Protein AF-0000000072586381 (afdb_homodimer)

Sequence (330 aa):
MSSISSRPHKRPPASPWLSLVIRLLGVSFVLFFGAAIVTILLGIDHRAAGDPIGLLVLRLVRWGGVHGGGEHYELMISTVYVVWGAFLWKAADAPFEHALFLDFTVVANVAHFGLMFVQGLTMPGEHLHLVGDVALGWLALALFAATWLPARGNTRKRHTAGVDRMSSISSRPHKRPPASPWLSLVIRLLGVSFVLFFGAAIVTILLGIDHRAAGDPIGLLVLRLVRWGGVHGGGEHYELMISTVYVVWGAFLWKAADAPFEHALFLDFTVVANVAHFGLMFVQGLTMPGEHLHLVGDVALGWLALALFAATWLPARGNTRKRHTAGVDR

Radius of gyration: 22.48 Å; Cα contacts (8 Å, |Δi|>4): 357; chains: 2; bounding box: 41×80×52 Å

pLDDT: mean 87.94, std 14.85, range [34.69, 98.94]

Organism: Burkholderia pseudomallei (strain K96243) (NCBI:txid272560)

Secondary structure (DSSP, 8-state):
----------PPPPPHHHHHHHHHHHHHHHHHHHHHHHHHHTTHHHHHTTSHHHHHHHHHH--S-TTSSTHHHHHHHHHHHHHHHHHHHHHTTSGGGGHHHHHHHHHHHHHHHHHHHHHHHHSTT-THHHHTHHHHHHHHHHHHHHHHHHHHHHHHHHHHHHHH-/----------PPPPPHHHHHHHHHHHHHHHHHHHHHHHHHHTTHHHHHTTSHHHHHHHHHH--S-TTSSTHHHHHHHHHHHHHHHHHHHHHTTSGGGGHHHHHHHHHHHHHHHHHHHHHHHHSTT-THHHHTHHHHHHHHHHHHHHHHHHHHHHHHHHHHHHHH-

InterPro domains:
  IPR046572 Protein of unknown function DUF6632 [PF20337] (71-156)

Solvent-accessible surface area (backbone atoms only — not comparable to full-atom values): 17297 Å² total; per-residue (Å²): 136,81,75,78,74,78,67,76,81,67,74,74,78,73,54,70,66,54,29,48,43,37,32,48,46,10,49,51,30,31,52,56,25,43,49,50,46,50,33,62,76,68,46,43,58,69,58,26,58,76,35,73,65,38,32,51,55,43,49,22,64,49,70,61,55,99,80,18,38,23,61,65,38,48,45,39,47,22,48,31,36,31,47,48,11,54,49,31,45,57,37,30,78,45,45,80,66,35,40,69,45,52,51,46,52,50,55,28,45,50,50,31,47,49,49,45,48,52,43,22,74,70,41,87,93,32,52,54,26,48,78,27,47,41,42,53,50,51,51,52,47,48,58,39,49,68,49,47,52,59,52,53,51,52,54,53,49,50,55,55,54,57,69,77,103,135,83,76,76,75,78,68,75,81,68,72,75,79,75,54,70,64,54,29,49,44,37,32,49,47,11,48,51,31,31,54,56,26,43,50,51,46,52,31,62,77,68,46,43,58,69,60,26,59,75,35,75,64,39,32,51,56,43,48,22,64,49,72,62,55,100,81,19,37,22,63,66,38,48,44,38,49,24,47,31,35,31,46,48,11,57,49,32,45,58,37,31,78,45,45,80,67,34,41,69,45,51,51,45,53,49,54,28,45,50,51,31,45,50,48,46,49,52,44,21,73,70,41,89,93,33,52,55,26,49,78,28,45,39,41,54,49,50,52,52,47,49,59,38,49,68,48,46,54,59,53,54,52,52,54,53,50,51,55,55,54,57,68,76,102

Structure (mmCIF, N/CA/C/O backbone):
data_AF-0000000072586381-model_v1
#
loop_
_entity.id
_entity.type
_entity.pdbx_description
1 polymer 'Membrane protein'
#
loop_
_atom_site.group_PDB
_atom_site.id
_atom_site.type_symbol
_atom_site.label_atom_id
_atom_site.label_alt_id
_atom_site.label_comp_id
_atom_site.label_asym_id
_atom_site.label_entity_id
_atom_site.label_seq_id
_atom_site.pdbx_PDB_ins_code
_atom_site.Cartn_x
_atom_site.Cartn_y
_atom_site.Cartn_z
_atom_site.occupancy
_atom_site.B_iso_or_equiv
_atom_site.auth_seq_id
_atom_site.auth_comp_id
_atom_site.auth_asym_id
_atom_site.auth_atom_id
_atom_site.pdbx_PDB_model_num
ATOM 1 N N . MET A 1 1 ? -5.125 51.375 19.656 1 35.31 1 MET A N 1
ATOM 2 C CA . MET A 1 1 ? -4.219 50.375 19.094 1 35.31 1 MET A CA 1
ATOM 3 C C . MET A 1 1 ? -4.7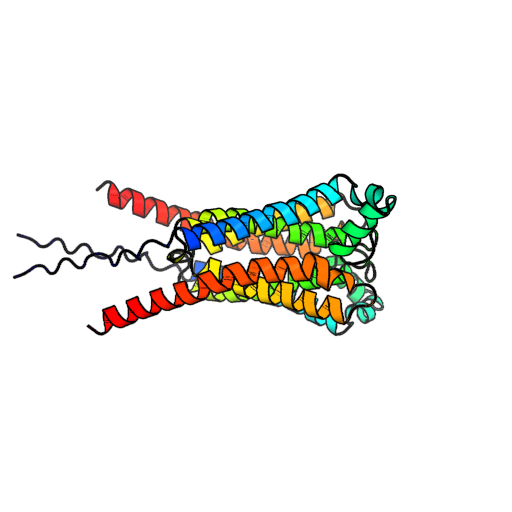42 48.969 19.328 1 35.31 1 MET A C 1
ATOM 5 O O . MET A 1 1 ? -4.582 48.406 20.422 1 35.31 1 MET A O 1
ATOM 9 N N . SER A 1 2 ? -5.879 48.562 18.812 1 41.19 2 SER A N 1
ATOM 10 C CA . SER A 1 2 ? -6.609 47.281 18.875 1 41.19 2 SER A CA 1
ATOM 11 C C . SER A 1 2 ? -5.75 46.125 18.375 1 41.19 2 SER A C 1
ATOM 13 O O . SER A 1 2 ? -5.242 46.156 17.25 1 41.19 2 SER A O 1
ATOM 15 N N . SER A 1 3 ? -5.047 45.469 19.25 1 43.94 3 SER A N 1
ATOM 16 C CA . SER A 1 3 ? -4.34 44.219 18.969 1 43.94 3 SER A CA 1
ATOM 17 C C . SER A 1 3 ? -5.254 43.219 18.297 1 43.94 3 SER A C 1
ATOM 19 O O . SER A 1 3 ? -6.246 42.75 18.875 1 43.94 3 SER A O 1
ATOM 21 N N . ILE A 1 4 ? -5.414 43.219 17.016 1 46.56 4 ILE A N 1
ATOM 22 C CA . ILE A 1 4 ? -6.051 42.156 16.266 1 46.56 4 ILE A CA 1
ATOM 23 C C . ILE A 1 4 ? -5.379 40.812 16.609 1 46.56 4 ILE A C 1
ATOM 25 O O . ILE A 1 4 ? -4.199 40.625 16.312 1 46.56 4 ILE A O 1
ATOM 29 N N . SER A 1 5 ? -5.738 40.094 17.688 1 44.5 5 SER A N 1
ATOM 30 C CA . SER A 1 5 ? -5.352 38.719 18 1 44.5 5 SER A CA 1
ATOM 31 C C . SER A 1 5 ? -5.586 37.812 16.797 1 44.5 5 SER A C 1
ATOM 33 O O . SER A 1 5 ? -6.707 37.719 16.297 1 44.5 5 SER A O 1
ATOM 35 N N . SER A 1 6 ? -4.688 37.688 15.875 1 43.84 6 SER A N 1
ATOM 36 C CA . SER A 1 6 ? -4.777 36.625 14.859 1 43.84 6 SER A CA 1
ATOM 37 C C . SER A 1 6 ? -5.07 35.281 15.484 1 43.84 6 SER A C 1
ATOM 39 O O . SER A 1 6 ? -4.262 34.75 16.25 1 43.84 6 SER A O 1
ATOM 41 N N . ARG A 1 7 ? -6.305 34.906 15.797 1 43.69 7 ARG A N 1
ATOM 42 C CA . ARG A 1 7 ? -6.699 33.562 16.219 1 43.69 7 ARG A CA 1
ATOM 43 C C . ARG A 1 7 ? -6.082 32.5 15.305 1 43.69 7 ARG A C 1
ATOM 45 O O . ARG A 1 7 ? -6.105 32.625 14.078 1 43.69 7 ARG A O 1
ATOM 52 N N . PRO A 1 8 ? -5.145 31.719 15.758 1 49.28 8 PRO A N 1
ATOM 53 C CA . PRO A 1 8 ? -4.68 30.609 14.914 1 49.28 8 PRO A CA 1
ATOM 54 C C . PRO A 1 8 ? -5.824 29.875 14.219 1 49.28 8 PRO A C 1
ATOM 56 O O . PRO A 1 8 ? -6.883 29.672 14.812 1 49.28 8 PRO A O 1
ATOM 59 N N . HIS A 1 9 ? -6.027 30.031 12.984 1 47.47 9 HIS A N 1
ATOM 60 C CA . HIS A 1 9 ? -7.059 29.375 12.18 1 47.47 9 HIS A CA 1
ATOM 61 C C . HIS A 1 9 ? -7.168 27.891 12.516 1 47.47 9 HIS A C 1
ATOM 63 O O . HIS A 1 9 ? -6.359 27.094 12.047 1 47.47 9 HIS A O 1
ATOM 69 N N . LYS A 1 10 ? -7.566 27.641 13.758 1 58 10 LYS A N 1
ATOM 70 C CA . LYS A 1 10 ? -7.922 26.281 14.125 1 58 10 LYS A CA 1
ATOM 71 C C . LYS A 1 10 ? -8.82 25.641 13.07 1 58 10 LYS A C 1
ATOM 73 O O . LYS A 1 10 ? -9.852 26.203 12.695 1 58 10 LYS A O 1
ATOM 78 N N . ARG A 1 11 ? -8.195 24.703 12.258 1 63.03 11 ARG A N 1
ATOM 79 C CA . ARG A 1 11 ? -9.039 23.969 11.312 1 63.03 11 ARG A CA 1
ATOM 80 C C . ARG A 1 11 ? -10.297 23.453 12 1 63.03 11 ARG A C 1
ATOM 82 O O . ARG A 1 11 ? -10.258 23.078 13.172 1 63.03 11 ARG A O 1
ATOM 89 N N . PRO A 1 12 ? -11.414 23.812 11.367 1 63.81 12 PRO A N 1
ATOM 90 C CA . PRO A 1 12 ? -12.648 23.297 11.969 1 63.81 12 PRO A CA 1
ATOM 91 C C . PRO A 1 12 ? -12.609 21.797 12.219 1 63.81 12 PRO A C 1
ATOM 93 O O . PRO A 1 12 ? -11.977 21.062 11.453 1 63.81 12 PRO A O 1
ATOM 96 N N . PRO A 1 13 ? -13.078 21.438 13.359 1 76.5 13 PRO A N 1
ATOM 97 C CA . PRO A 1 13 ? -13.156 20 13.68 1 76.5 13 PRO A CA 1
ATOM 98 C C . PRO A 1 13 ? -13.93 19.219 12.633 1 76.5 13 PRO A C 1
ATOM 100 O O . PRO A 1 13 ? -14.867 19.734 12.016 1 76.5 13 PRO A O 1
ATOM 103 N N . ALA A 1 14 ? -13.375 18.062 12.25 1 80.69 14 ALA A N 1
ATOM 104 C CA . ALA A 1 14 ? -14.055 17.172 11.32 1 80.69 14 ALA A CA 1
ATOM 105 C C . ALA A 1 14 ? -15.398 16.703 11.883 1 80.69 14 ALA A C 1
ATOM 107 O O . ALA A 1 14 ? -15.555 16.578 13.102 1 80.69 14 ALA A O 1
ATOM 108 N N . SER A 1 15 ? -16.391 16.547 10.992 1 89.62 15 SER A N 1
ATOM 109 C CA . SER A 1 15 ? -17.672 15.984 11.414 1 89.62 15 SER A CA 1
ATOM 110 C C . SER A 1 15 ? -17.5 14.562 11.938 1 89.62 15 SER A C 1
ATOM 112 O O . SER A 1 15 ? -16.625 13.82 11.469 1 89.62 15 SER A O 1
ATOM 114 N N . PRO A 1 16 ? -18.297 14.172 12.953 1 93.69 16 PRO A N 1
ATOM 115 C CA . PRO A 1 16 ? -18.25 12.797 13.453 1 93.69 16 PRO A CA 1
ATOM 116 C C . PRO A 1 16 ? -18.516 11.766 12.359 1 93.69 16 PRO A C 1
ATOM 118 O O . PRO A 1 16 ? -17.969 10.656 12.406 1 93.69 16 PRO A O 1
ATOM 121 N N . TRP A 1 17 ? -19.312 12.117 11.43 1 95.94 17 TRP A N 1
ATOM 122 C CA . TRP A 1 17 ? -19.609 11.227 10.312 1 95.94 17 TRP A CA 1
ATOM 123 C C . TRP A 1 17 ? -18.359 10.953 9.484 1 95.94 17 TRP A C 1
ATOM 125 O O . TRP A 1 17 ? -18.094 9.805 9.117 1 95.94 17 TRP A O 1
ATOM 135 N N . LEU A 1 18 ? -17.641 11.945 9.172 1 97.12 18 LEU A N 1
ATOM 136 C CA . LEU A 1 18 ? -16.422 11.789 8.406 1 97.12 18 LEU A CA 1
ATOM 137 C C . LEU A 1 18 ? -15.43 10.898 9.148 1 97.12 18 LEU A C 1
ATOM 139 O O . LEU A 1 18 ? -14.859 9.969 8.562 1 97.12 18 LEU A O 1
ATOM 143 N N . SER A 1 19 ? -15.242 11.148 10.406 1 97.94 19 SER A N 1
ATOM 144 C CA . SER A 1 19 ? -14.336 10.344 11.211 1 97.94 19 SER A CA 1
ATOM 145 C C . SER A 1 19 ? -14.789 8.883 11.266 1 97.94 19 SER A C 1
ATOM 147 O O . SER A 1 19 ? -13.969 7.973 11.188 1 97.94 19 SER A O 1
ATOM 149 N N . LEU A 1 20 ? -16.062 8.68 11.375 1 98.25 20 LEU A N 1
ATOM 150 C CA . LEU A 1 20 ? -16.609 7.328 11.422 1 98.25 20 LEU A CA 1
ATOM 151 C C . LEU A 1 20 ? -16.328 6.59 10.109 1 98.25 20 LEU A C 1
ATOM 153 O O . LEU A 1 20 ? -15.922 5.426 10.125 1 98.25 20 LEU A O 1
ATOM 157 N N . VAL A 1 21 ? -16.547 7.234 8.992 1 98.69 21 VAL A N 1
ATOM 158 C CA . VAL A 1 21 ? -16.359 6.609 7.688 1 98.69 21 VAL A CA 1
ATOM 159 C C . VAL A 1 21 ? -14.898 6.254 7.488 1 98.69 21 VAL A C 1
ATOM 161 O O . VAL A 1 21 ? -14.578 5.188 6.957 1 98.69 21 VAL A O 1
ATOM 164 N N . ILE A 1 22 ? -13.992 7.113 7.918 1 98.81 22 ILE A N 1
ATOM 165 C CA . ILE A 1 22 ? -12.562 6.848 7.816 1 98.81 22 ILE A CA 1
ATOM 166 C C . ILE A 1 22 ? -12.203 5.637 8.672 1 98.81 22 ILE A C 1
ATOM 168 O O . ILE A 1 22 ? -11.469 4.754 8.227 1 98.81 22 ILE A O 1
ATOM 172 N N . ARG A 1 23 ? -12.781 5.574 9.867 1 98.75 23 ARG A N 1
ATOM 173 C CA . ARG A 1 23 ? -12.5 4.445 10.742 1 98.75 23 ARG A CA 1
ATOM 174 C C . ARG A 1 23 ? -13.102 3.156 10.188 1 98.75 23 ARG A C 1
ATOM 176 O O . ARG A 1 23 ? -12.5 2.086 10.305 1 98.75 23 ARG A O 1
ATOM 183 N N . LEU A 1 24 ? -14.242 3.266 9.586 1 98.69 24 LEU A N 1
ATOM 184 C CA . LEU A 1 24 ? -14.859 2.096 8.969 1 98.69 24 LEU A CA 1
ATOM 185 C C . LEU A 1 24 ? -14.016 1.578 7.809 1 98.69 24 LEU A C 1
ATOM 187 O O . LEU A 1 24 ? -13.883 0.366 7.625 1 98.69 24 LEU A O 1
ATOM 191 N N . LEU A 1 25 ? -13.469 2.488 7.043 1 98.81 25 LEU A N 1
ATOM 192 C CA . LEU A 1 25 ? -12.57 2.062 5.977 1 98.81 25 LEU A CA 1
ATOM 193 C C . LEU A 1 25 ? -11.352 1.349 6.547 1 98.81 25 LEU A C 1
ATOM 195 O O . LEU A 1 25 ? -10.953 0.293 6.051 1 98.81 25 LEU A O 1
ATOM 199 N N . GLY A 1 26 ? -10.789 1.935 7.602 1 98.88 26 GLY A N 1
ATOM 200 C CA . GLY A 1 26 ? -9.656 1.298 8.258 1 98.88 26 GLY A CA 1
ATOM 201 C C . GLY A 1 26 ? -9.977 -0.092 8.773 1 98.88 26 GLY A C 1
ATOM 202 O O . GLY A 1 26 ? -9.195 -1.028 8.578 1 98.88 26 GLY A O 1
ATOM 203 N N . VAL A 1 27 ? -11.086 -0.254 9.422 1 98.62 27 VAL A N 1
ATOM 204 C CA . VAL A 1 27 ? -11.516 -1.539 9.961 1 98.62 27 VAL A CA 1
ATOM 205 C C . VAL A 1 27 ? -11.711 -2.539 8.828 1 98.62 27 VAL A C 1
ATOM 207 O O . VAL A 1 27 ? -11.336 -3.707 8.945 1 98.62 27 VAL A O 1
ATOM 210 N N . SER A 1 28 ? -12.32 -2.049 7.762 1 98.62 28 SER A N 1
ATOM 211 C CA . SER A 1 28 ? -12.516 -2.936 6.617 1 98.62 28 SER A CA 1
ATOM 212 C C . SER A 1 28 ? -11.188 -3.436 6.066 1 98.62 28 SER A C 1
ATOM 214 O O . SER A 1 28 ? -11.07 -4.598 5.672 1 98.62 28 SER A O 1
ATOM 216 N N . PHE A 1 29 ? -10.141 -2.562 6.008 1 98.81 29 PHE A N 1
ATOM 217 C CA . PHE A 1 29 ? -8.812 -2.986 5.578 1 98.81 29 PHE A CA 1
ATOM 218 C C . PHE A 1 29 ? -8.266 -4.066 6.504 1 98.81 29 PHE A C 1
ATOM 220 O O . PHE A 1 29 ? -7.848 -5.133 6.043 1 98.81 29 PHE A O 1
ATOM 227 N N . VAL A 1 30 ? -8.367 -3.871 7.777 1 98.81 30 VAL A N 1
ATOM 228 C CA . VAL A 1 30 ? -7.781 -4.785 8.75 1 98.81 30 VAL A CA 1
ATOM 229 C C . VAL A 1 30 ? -8.516 -6.121 8.719 1 98.81 30 VAL A C 1
ATOM 231 O O . VAL A 1 30 ? -7.895 -7.184 8.758 1 98.81 30 VAL A O 1
ATOM 234 N N . LEU A 1 31 ? -9.82 -6.07 8.602 1 98.38 31 LEU A N 1
ATOM 235 C CA . LEU A 1 31 ? -10.609 -7.301 8.625 1 98.38 31 LEU A CA 1
ATOM 236 C C . LEU A 1 31 ? -10.398 -8.102 7.348 1 98.38 31 LEU A C 1
ATOM 238 O O . LEU A 1 31 ? -10.148 -9.312 7.402 1 98.38 31 LEU A O 1
ATOM 242 N N . PHE A 1 32 ? -10.461 -7.504 6.215 1 98.06 32 PHE A N 1
ATOM 243 C CA . PHE A 1 32 ? -10.344 -8.211 4.941 1 98.06 32 PHE A CA 1
ATOM 244 C C . PHE A 1 32 ? -8.938 -8.766 4.762 1 98.06 32 PHE A C 1
ATOM 246 O O . PHE A 1 32 ? -8.766 -9.961 4.512 1 98.06 32 PHE A O 1
ATOM 253 N N . PHE A 1 33 ? -7.996 -7.938 4.992 1 98.25 33 PHE A N 1
ATOM 254 C CA . PHE A 1 33 ? -6.625 -8.344 4.707 1 98.25 33 PHE A CA 1
ATOM 255 C C . PHE A 1 33 ? -6.043 -9.141 5.867 1 98.25 33 PHE A C 1
ATOM 257 O O . PHE A 1 33 ? -5.172 -9.992 5.668 1 98.25 33 PHE A O 1
ATOM 264 N N . GLY A 1 34 ? -6.477 -8.844 7.07 1 98 34 GLY A N 1
ATOM 265 C CA . GLY A 1 34 ? -6.117 -9.711 8.18 1 98 34 GLY A CA 1
ATOM 266 C C . GLY A 1 34 ? -6.629 -11.133 8.008 1 98 34 GLY A C 1
ATOM 267 O O . GLY A 1 34 ? -5.922 -12.094 8.32 1 98 34 GLY A O 1
ATOM 268 N N . ALA A 1 35 ? -7.895 -11.25 7.562 1 96.31 35 ALA A N 1
ATOM 269 C CA . ALA A 1 35 ? -8.453 -12.57 7.289 1 96.31 35 ALA A CA 1
ATOM 270 C C . ALA A 1 35 ? -7.641 -13.297 6.227 1 96.31 35 ALA A C 1
ATOM 272 O O . ALA A 1 35 ? -7.418 -14.508 6.328 1 96.31 35 ALA A O 1
ATOM 273 N N . ALA A 1 36 ? -7.203 -12.539 5.195 1 94.56 36 ALA A N 1
ATOM 274 C CA . ALA A 1 36 ? -6.371 -13.148 4.164 1 94.56 36 ALA A CA 1
ATOM 275 C C . ALA A 1 36 ? -5.074 -13.695 4.758 1 94.56 36 ALA A C 1
ATOM 277 O O . ALA A 1 36 ? -4.664 -14.812 4.438 1 94.56 36 ALA A O 1
ATOM 278 N N . ILE A 1 37 ? -4.402 -12.961 5.613 1 96.19 37 ILE A N 1
ATOM 279 C CA . ILE A 1 37 ? -3.16 -13.375 6.25 1 96.19 37 ILE A CA 1
ATOM 280 C C . ILE A 1 37 ? -3.398 -14.641 7.07 1 96.19 37 ILE A C 1
ATOM 282 O O . ILE A 1 37 ? -2.662 -15.625 6.938 1 96.19 37 ILE A O 1
ATOM 286 N N . VAL A 1 38 ? -4.418 -14.695 7.883 1 95 38 VAL A N 1
ATOM 287 C CA . VAL A 1 38 ? -4.73 -15.82 8.758 1 95 38 VAL A CA 1
ATOM 288 C C . VAL A 1 38 ? -5.051 -17.062 7.918 1 95 38 VAL A C 1
ATOM 290 O O . VAL A 1 38 ? -4.578 -18.156 8.219 1 95 38 VAL A O 1
ATOM 293 N N . THR A 1 39 ? -5.836 -16.828 6.848 1 91.31 39 THR A N 1
ATOM 294 C CA . THR A 1 39 ? -6.219 -17.922 5.965 1 91.31 39 THR A CA 1
ATOM 295 C C . THR A 1 39 ? -4.988 -18.578 5.34 1 91.31 39 THR A C 1
ATOM 297 O O . THR A 1 39 ? -4.879 -19.797 5.281 1 91.31 39 THR A O 1
ATOM 300 N N . ILE A 1 40 ? -4.031 -17.812 4.906 1 89.31 40 ILE A N 1
ATOM 301 C CA . ILE A 1 40 ? -2.83 -18.312 4.254 1 89.31 40 ILE A CA 1
ATOM 302 C C . ILE A 1 40 ? -1.926 -18.984 5.281 1 89.31 40 ILE A C 1
ATOM 304 O O . ILE A 1 40 ? -1.471 -20.125 5.074 1 89.31 40 ILE A O 1
ATOM 308 N N . LEU A 1 41 ? -1.691 -18.438 6.406 1 89.81 41 LEU A N 1
ATOM 309 C CA . LEU A 1 41 ? -0.746 -18.938 7.402 1 89.81 41 LEU A CA 1
ATOM 310 C C . LEU A 1 41 ? -1.256 -20.219 8.047 1 89.81 41 LEU A C 1
ATOM 312 O O . LEU A 1 41 ? -0.468 -21.109 8.375 1 89.81 41 LEU A O 1
ATOM 316 N N . LEU A 1 42 ? -2.566 -20.375 8.141 1 90.81 42 LEU A N 1
ATOM 317 C CA . LEU A 1 42 ? -3.125 -21.547 8.789 1 90.81 42 LEU A CA 1
ATOM 318 C C . LEU A 1 42 ? -3.51 -22.609 7.762 1 90.81 42 LEU A C 1
ATOM 320 O O . LEU A 1 42 ? -4.004 -23.688 8.117 1 90.81 42 LEU A O 1
ATOM 324 N N . GLY A 1 43 ? -3.34 -22.328 6.547 1 85.81 43 GLY A N 1
ATOM 325 C CA . GLY A 1 43 ? -3.65 -23.281 5.496 1 85.81 43 GLY A CA 1
ATOM 326 C C . GLY A 1 43 ? -5.137 -23.562 5.359 1 85.81 43 GLY A C 1
ATOM 327 O O . GLY A 1 43 ? -5.535 -24.656 4.996 1 85.81 43 GLY A O 1
ATOM 328 N N . ILE A 1 44 ? -5.938 -22.578 5.754 1 81.94 44 ILE A N 1
ATOM 329 C CA . ILE A 1 44 ? -7.387 -22.703 5.688 1 81.94 44 ILE A CA 1
ATOM 330 C C . ILE A 1 44 ? -7.832 -22.781 4.227 1 81.94 44 ILE A C 1
ATOM 332 O O . ILE A 1 44 ? -8.805 -23.469 3.898 1 81.94 44 ILE A O 1
ATOM 336 N N . ASP A 1 45 ? -7.113 -22.141 3.4 1 77.19 45 ASP A N 1
ATOM 337 C CA . ASP A 1 45 ? -7.461 -22.156 1.981 1 77.19 45 ASP A CA 1
ATOM 338 C C . ASP A 1 45 ? -7.402 -23.562 1.411 1 77.19 45 ASP A C 1
ATOM 340 O O . ASP A 1 45 ? -8.266 -23.969 0.622 1 77.19 45 ASP A O 1
ATOM 344 N N . HIS A 1 46 ? -6.5 -24.375 1.829 1 75.31 46 HIS A N 1
ATOM 345 C CA . HIS A 1 46 ? -6.398 -25.75 1.362 1 75.31 46 HIS A CA 1
ATOM 346 C C . HIS A 1 46 ? -7.57 -26.594 1.856 1 75.31 46 HIS A C 1
ATOM 348 O O . HIS A 1 46 ? -8.117 -27.406 1.109 1 75.31 46 HIS A O 1
ATOM 354 N N . ARG A 1 47 ? -8.023 -26.266 3.053 1 76.75 47 ARG A N 1
ATOM 355 C CA . ARG A 1 47 ? -9.141 -27.016 3.648 1 76.75 47 ARG A CA 1
ATOM 356 C C . ARG A 1 47 ? -10.469 -26.562 3.051 1 76.75 47 ARG A C 1
ATOM 358 O O . ARG A 1 47 ? -11.336 -27.406 2.773 1 76.75 47 ARG A O 1
ATOM 365 N N . ALA A 1 48 ? -10.531 -25.375 2.783 1 76 48 ALA A N 1
ATOM 366 C CA . ALA A 1 48 ? -11.781 -24.797 2.289 1 76 48 ALA A CA 1
ATOM 367 C C . ALA A 1 48 ? -12.039 -25.203 0.843 1 76 48 ALA A C 1
ATOM 369 O O . ALA A 1 48 ? -13.195 -25.312 0.423 1 76 48 ALA A O 1
ATOM 370 N N . ALA A 1 49 ? -10.984 -25.438 0.152 1 74.38 49 ALA A N 1
ATOM 371 C CA . ALA A 1 49 ? -11.125 -25.812 -1.253 1 74.38 49 ALA A CA 1
ATOM 372 C C . ALA A 1 49 ? -11.836 -27.156 -1.396 1 74.38 49 ALA A C 1
ATOM 374 O O . ALA A 1 49 ? -12.367 -27.469 -2.465 1 74.38 49 ALA A O 1
ATOM 375 N N . GLY A 1 50 ? -11.953 -27.891 -0.278 1 78.62 50 GLY A N 1
ATOM 376 C CA . GLY A 1 50 ? -12.609 -29.188 -0.299 1 78.62 50 GLY A CA 1
ATOM 377 C C . GLY A 1 50 ? -14.109 -29.109 -0.101 1 78.62 50 GLY A C 1
ATOM 378 O O . GLY A 1 50 ? -14.828 -30.078 -0.31 1 78.62 50 GLY A O 1
ATOM 379 N N . ASP A 1 51 ? -14.555 -27.984 0.375 1 85.69 51 ASP A N 1
ATOM 380 C CA . ASP A 1 51 ? -15.961 -27.703 0.627 1 85.69 51 ASP A CA 1
ATOM 381 C C . ASP A 1 51 ? -16.516 -26.703 -0.391 1 85.69 51 ASP A C 1
ATOM 383 O O . ASP A 1 51 ? -15.875 -25.703 -0.7 1 85.69 51 ASP A O 1
ATOM 387 N N . PRO A 1 52 ? -17.703 -27.047 -1.039 1 87 52 PRO A N 1
ATOM 388 C CA . PRO A 1 52 ? -18.25 -26.188 -2.09 1 87 52 PRO A CA 1
ATOM 389 C C . PRO A 1 52 ? -18.422 -24.734 -1.634 1 87 52 PRO A C 1
ATOM 391 O O . PRO A 1 52 ? -18.172 -23.812 -2.412 1 87 52 PRO A O 1
ATOM 394 N N . ILE A 1 53 ? -18.844 -24.594 -0.53 1 85.06 53 ILE A N 1
ATOM 395 C CA . ILE A 1 53 ? -19.031 -23.234 -0.025 1 85.06 53 ILE A CA 1
ATOM 396 C C . ILE A 1 53 ? -17.672 -22.578 0.184 1 85.06 53 ILE A C 1
ATOM 398 O O . ILE A 1 53 ? -17.484 -21.406 -0.18 1 85.06 53 ILE A O 1
ATOM 402 N N . GLY A 1 54 ? -16.781 -23.281 0.785 1 85.94 54 GLY A N 1
ATOM 403 C CA . GLY A 1 54 ? -15.445 -22.766 0.99 1 85.94 54 GLY A CA 1
ATOM 404 C C . GLY A 1 54 ? -14.742 -22.391 -0.303 1 85.94 54 GLY A C 1
ATOM 405 O O . GLY A 1 54 ? -14.102 -21.344 -0.388 1 85.94 54 GLY A O 1
ATOM 406 N N . LEU A 1 55 ? -14.953 -23.219 -1.176 1 83.56 55 LEU A N 1
ATOM 407 C CA . LEU A 1 55 ? -14.359 -22.984 -2.484 1 83.56 55 LEU A CA 1
ATOM 408 C C . LEU A 1 55 ? -14.961 -21.734 -3.133 1 83.56 55 LEU A C 1
ATOM 410 O O . LEU A 1 55 ? -14.242 -20.938 -3.742 1 83.56 55 LEU A O 1
ATOM 414 N N . LEU A 1 56 ? -16.219 -21.625 -2.98 1 84.56 56 LEU A N 1
ATOM 415 C CA . LEU A 1 56 ? -16.875 -20.453 -3.553 1 84.56 56 LEU A CA 1
ATOM 416 C C . LEU A 1 56 ? -16.359 -19.172 -2.91 1 84.56 56 LEU A C 1
ATOM 418 O O . LEU A 1 56 ? -16.062 -18.203 -3.609 1 84.56 56 LEU A O 1
ATOM 422 N N . VAL A 1 57 ? -16.188 -19.172 -1.612 1 86.38 57 VAL A N 1
ATOM 423 C CA . VAL A 1 57 ? -15.727 -18 -0.879 1 86.38 57 VAL A CA 1
ATOM 424 C C . VAL A 1 57 ? -14.297 -17.656 -1.314 1 86.38 57 VAL A C 1
ATOM 426 O O . VAL A 1 57 ? -13.984 -16.484 -1.555 1 86.38 57 VAL A O 1
ATOM 429 N N . LEU A 1 58 ? -13.547 -18.641 -1.465 1 86.31 58 LEU A N 1
ATOM 430 C CA . LEU A 1 58 ? -12.164 -18.422 -1.888 1 86.31 58 LEU A CA 1
ATOM 431 C C . LEU A 1 58 ? -12.109 -17.844 -3.295 1 86.31 58 LEU A C 1
ATOM 433 O O . LEU A 1 58 ? -11.32 -16.938 -3.568 1 86.31 58 LEU A O 1
ATOM 437 N N . ARG A 1 59 ? -13.047 -18.266 -4.07 1 85.56 59 ARG A N 1
ATOM 438 C CA . ARG A 1 59 ? -13.047 -17.828 -5.461 1 85.56 59 ARG A CA 1
ATOM 439 C C . ARG A 1 59 ? -13.523 -16.375 -5.574 1 85.56 59 ARG A C 1
ATOM 441 O O . ARG A 1 59 ? -13.195 -15.688 -6.539 1 85.56 59 ARG A O 1
ATOM 448 N N . LEU A 1 60 ? -14.148 -15.914 -4.586 1 90.19 60 LEU A N 1
ATOM 449 C CA . LEU A 1 60 ? -14.664 -14.547 -4.609 1 90.19 60 LEU A CA 1
ATOM 450 C C . LEU A 1 60 ? -13.57 -13.547 -4.227 1 90.19 60 LEU A C 1
ATOM 452 O O . LEU A 1 60 ? -13.672 -12.359 -4.551 1 90.19 60 LEU A O 1
ATOM 456 N N . VAL A 1 61 ? -12.5 -14.109 -3.592 1 90.5 61 VAL A N 1
ATOM 457 C CA . VAL A 1 61 ? -11.609 -13.102 -3.014 1 90.5 61 VAL A CA 1
ATOM 458 C C . VAL A 1 61 ? -10.164 -13.422 -3.379 1 90.5 61 VAL A C 1
ATOM 460 O O . VAL A 1 61 ? -9.305 -12.539 -3.385 1 90.5 61 VAL A O 1
ATOM 463 N N . ARG A 1 62 ? -9.906 -14.625 -3.668 1 89.19 62 ARG A N 1
ATOM 464 C CA . ARG A 1 62 ? -8.531 -15 -3.99 1 89.19 62 ARG A CA 1
ATOM 465 C C . ARG A 1 62 ? -8.32 -15.047 -5.5 1 89.19 62 ARG A C 1
ATOM 467 O O . ARG A 1 62 ? -9.031 -15.758 -6.211 1 89.19 62 ARG A O 1
ATOM 474 N N . TRP A 1 63 ? -7.348 -14.273 -5.883 1 88.56 63 TRP A N 1
ATOM 475 C CA . TRP A 1 63 ? -7.023 -14.211 -7.305 1 88.56 63 TRP A CA 1
ATOM 476 C C . TRP A 1 63 ? -6.066 -15.336 -7.688 1 88.56 63 TRP A C 1
ATOM 478 O O . TRP A 1 63 ? -5.141 -15.656 -6.938 1 88.56 63 TRP A O 1
ATOM 488 N N . GLY A 1 64 ? -6.289 -15.875 -8.883 1 80.69 64 GLY A N 1
ATOM 489 C CA . GLY A 1 64 ? -5.434 -16.953 -9.367 1 80.69 64 GLY A CA 1
ATOM 490 C C . GLY A 1 64 ? -5.773 -18.297 -8.766 1 80.69 64 GLY A C 1
ATOM 491 O O . GLY A 1 64 ? -6.762 -18.422 -8.039 1 80.69 64 GLY A O 1
ATOM 492 N N . GLY A 1 65 ? -5.012 -19.312 -9.156 1 70.56 65 GLY A N 1
ATOM 493 C CA . GLY A 1 65 ? -5.238 -20.656 -8.625 1 70.56 65 GLY A CA 1
ATOM 494 C C . GLY A 1 65 ? -4.785 -20.797 -7.18 1 70.56 65 GLY A C 1
ATOM 495 O O . GLY A 1 65 ? -4.012 -19.984 -6.68 1 70.56 65 GLY A O 1
ATOM 496 N N . VAL A 1 66 ? -5.438 -21.594 -6.359 1 58.56 66 VAL A N 1
ATOM 497 C CA . VAL A 1 66 ? -5.148 -21.859 -4.953 1 58.56 66 VAL A CA 1
ATOM 498 C C . VAL A 1 66 ? -3.662 -22.172 -4.781 1 58.56 66 VAL A C 1
ATOM 500 O O . VAL A 1 66 ? -3.059 -21.812 -3.771 1 58.56 66 VAL A O 1
ATOM 503 N N . HIS A 1 67 ? -2.959 -22.641 -5.824 1 58.34 67 HIS A N 1
ATOM 504 C CA . HIS A 1 67 ? -1.554 -23.016 -5.691 1 58.34 67 HIS A CA 1
ATOM 505 C C . HIS A 1 67 ? -0.698 -22.312 -6.742 1 58.34 67 HIS A C 1
ATOM 507 O O . HIS A 1 67 ? 0.376 -22.797 -7.098 1 58.34 67 HIS A O 1
ATOM 513 N N . GLY A 1 68 ? -1.101 -21.234 -7.102 1 63.06 68 GLY A N 1
ATOM 514 C CA . GLY A 1 68 ? -0.42 -20.703 -8.273 1 63.06 68 GLY A CA 1
ATOM 515 C C . GLY A 1 68 ? 0.715 -19.75 -7.934 1 63.06 68 GLY A C 1
ATOM 516 O O . GLY A 1 68 ? 1.407 -19.266 -8.82 1 63.06 68 GLY A O 1
ATOM 517 N N . GLY A 1 69 ? 1.001 -19.641 -6.594 1 66.81 69 GLY A N 1
ATOM 518 C CA . GLY A 1 69 ? 2.139 -18.797 -6.262 1 66.81 69 GLY A CA 1
ATOM 519 C C . GLY A 1 69 ? 1.745 -17.375 -5.922 1 66.81 69 GLY A C 1
ATOM 520 O O . GLY A 1 69 ? 2.605 -16.531 -5.648 1 66.81 69 GLY A O 1
ATOM 521 N N . GLY A 1 70 ? 0.553 -17.141 -6.004 1 82.62 70 GLY A N 1
ATOM 522 C CA . GLY A 1 70 ? 0.061 -15.812 -5.699 1 82.62 70 GLY A CA 1
ATOM 523 C C . GLY A 1 70 ? 0.138 -15.469 -4.223 1 82.62 70 GLY A C 1
ATOM 524 O O . GLY A 1 70 ? 0.076 -14.297 -3.846 1 82.62 70 GLY A O 1
ATOM 525 N N . GLU A 1 71 ? 0.42 -16.484 -3.389 1 85.94 71 GLU A N 1
ATOM 526 C CA . GLU A 1 71 ? 0.384 -16.328 -1.939 1 85.94 71 GLU A CA 1
ATOM 527 C C . GLU A 1 71 ? 1.48 -15.375 -1.466 1 85.94 71 GLU A C 1
ATOM 529 O O . GLU A 1 71 ? 1.295 -14.641 -0.495 1 85.94 71 GLU A O 1
ATOM 534 N N . HIS A 1 72 ? 2.6 -15.398 -2.143 1 88.5 72 HIS A N 1
ATOM 535 C CA . HIS A 1 72 ? 3.688 -14.508 -1.758 1 88.5 72 HIS A CA 1
ATOM 536 C C . HIS A 1 72 ? 3.248 -13.047 -1.803 1 88.5 72 HIS A C 1
ATOM 538 O O . HIS A 1 72 ? 3.365 -12.328 -0.808 1 88.5 72 HIS A O 1
ATOM 544 N N . TYR A 1 73 ? 2.697 -12.648 -2.859 1 93.31 73 TYR A N 1
ATOM 545 C CA . TYR A 1 73 ? 2.309 -11.258 -3.072 1 93.31 73 TYR A CA 1
ATOM 546 C C . TYR A 1 73 ? 1.046 -10.922 -2.289 1 93.31 73 TYR A C 1
ATOM 548 O O . TYR A 1 73 ? 0.878 -9.789 -1.829 1 93.31 73 TYR A O 1
ATOM 556 N N . GLU A 1 74 ? 0.167 -11.914 -2.201 1 93.81 74 GLU A N 1
ATOM 557 C CA . GLU A 1 74 ? -1.037 -11.711 -1.401 1 93.81 74 GLU A CA 1
ATOM 558 C C . GLU A 1 74 ? -0.689 -11.352 0.039 1 93.81 74 GLU A C 1
ATOM 560 O O . GLU A 1 74 ? -1.283 -10.438 0.616 1 93.81 74 GLU A O 1
ATOM 565 N N . LEU A 1 75 ? 0.261 -12.039 0.608 1 95.44 75 LEU A N 1
ATOM 566 C CA . LEU A 1 75 ? 0.697 -11.734 1.966 1 95.44 75 LEU A CA 1
ATOM 567 C C . LEU A 1 75 ? 1.311 -10.336 2.037 1 95.44 75 LEU A C 1
ATOM 569 O O . LEU A 1 75 ? 1.072 -9.602 2.994 1 95.44 75 LEU A O 1
ATOM 573 N N . MET A 1 76 ? 2.08 -9.977 1.046 1 97.12 76 MET A N 1
ATOM 574 C CA . MET A 1 76 ? 2.75 -8.672 1.039 1 97.12 76 MET A CA 1
ATOM 575 C C . MET A 1 76 ? 1.734 -7.539 0.996 1 97.12 76 MET A C 1
ATOM 577 O O . MET A 1 76 ? 1.787 -6.621 1.817 1 97.12 76 MET A O 1
ATOM 581 N N . ILE A 1 77 ? 0.828 -7.598 0.063 1 98 77 ILE A N 1
ATOM 582 C CA . ILE A 1 77 ? -0.163 -6.531 -0.051 1 98 77 ILE A CA 1
ATOM 583 C C . ILE A 1 77 ? -1.057 -6.523 1.188 1 98 77 ILE A C 1
ATOM 585 O O . ILE A 1 77 ? -1.441 -5.461 1.676 1 98 77 ILE A O 1
ATOM 589 N N . SER A 1 78 ? -1.398 -7.711 1.727 1 98.38 78 SER A N 1
ATOM 590 C CA . SER A 1 78 ? -2.223 -7.793 2.928 1 98.38 78 SER A CA 1
ATOM 591 C C . SER A 1 78 ? -1.536 -7.125 4.117 1 98.38 78 SER A C 1
ATOM 593 O O . SER A 1 78 ? -2.176 -6.406 4.883 1 98.38 78 SER A O 1
ATOM 595 N N . THR A 1 79 ? -0.298 -7.375 4.219 1 98.69 79 THR A N 1
ATOM 596 C CA . THR A 1 79 ? 0.467 -6.797 5.316 1 98.69 79 THR A CA 1
ATOM 597 C C . THR A 1 79 ? 0.459 -5.273 5.238 1 98.69 79 THR A C 1
ATOM 599 O O . THR A 1 79 ? 0.252 -4.594 6.246 1 98.69 79 THR A O 1
ATOM 602 N N . VAL A 1 80 ? 0.631 -4.695 4.074 1 98.88 80 VAL A N 1
ATOM 603 C CA . VAL A 1 80 ? 0.598 -3.25 3.869 1 98.88 80 VAL A CA 1
ATOM 604 C C . VAL A 1 80 ? -0.779 -2.705 4.242 1 98.88 80 VAL A C 1
ATOM 606 O O . VAL A 1 80 ? -0.885 -1.686 4.926 1 98.88 80 VAL A O 1
ATOM 609 N N . TYR A 1 81 ? -1.806 -3.367 3.883 1 98.94 81 TYR A N 1
ATOM 610 C CA . TYR A 1 81 ? -3.162 -2.869 4.078 1 98.94 81 TYR A CA 1
ATOM 611 C C . TYR A 1 81 ? -3.564 -2.953 5.547 1 98.94 81 TYR A C 1
ATOM 613 O O . TYR A 1 81 ? -4.332 -2.119 6.035 1 98.94 81 TYR A O 1
ATOM 621 N N . VAL A 1 82 ? -3.084 -3.943 6.27 1 98.88 82 VAL A N 1
ATOM 622 C CA . VAL A 1 82 ? -3.365 -4.008 7.699 1 98.88 82 VAL A CA 1
ATOM 623 C C . VAL A 1 82 ? -2.758 -2.795 8.398 1 98.88 82 VAL A C 1
ATOM 625 O O . VAL A 1 82 ? -3.424 -2.135 9.203 1 98.88 82 VAL A O 1
ATOM 628 N N . VAL A 1 83 ? -1.521 -2.461 8.086 1 98.94 83 VAL A N 1
ATOM 629 C CA . VAL A 1 83 ? -0.881 -1.276 8.648 1 98.94 83 VAL A CA 1
ATOM 630 C C . VAL A 1 83 ? -1.632 -0.023 8.203 1 98.94 83 VAL A C 1
ATOM 632 O O . VAL A 1 83 ? -1.863 0.888 9 1 98.94 83 VAL A O 1
ATOM 635 N N . TRP A 1 84 ? -2.018 -0.007 6.887 1 98.94 84 TRP A N 1
ATOM 636 C CA . TRP A 1 84 ? -2.777 1.102 6.316 1 98.94 84 TRP A CA 1
ATOM 637 C C . TRP A 1 84 ? -4.055 1.351 7.113 1 98.94 84 TRP A C 1
ATOM 639 O O . TRP A 1 84 ? -4.352 2.49 7.48 1 98.94 84 TRP A O 1
ATOM 649 N N . GLY A 1 85 ? -4.766 0.305 7.48 1 98.94 85 GLY A N 1
ATOM 650 C CA . GLY A 1 85 ? -5.984 0.427 8.266 1 98.94 85 GLY A CA 1
ATOM 651 C C . GLY A 1 85 ? -5.754 1.032 9.633 1 98.94 85 GLY A C 1
ATOM 652 O O . GLY A 1 85 ? -6.539 1.869 10.094 1 98.94 85 GLY A O 1
ATOM 653 N N . ALA A 1 86 ? -4.688 0.619 10.281 1 98.81 86 ALA A N 1
ATOM 654 C CA . ALA A 1 86 ? -4.359 1.165 11.594 1 98.81 86 ALA A CA 1
ATOM 655 C C . ALA A 1 86 ? -4.086 2.664 11.516 1 98.81 86 ALA A C 1
ATOM 657 O O . ALA A 1 86 ? -4.5 3.424 12.398 1 98.81 86 ALA A O 1
ATOM 658 N N . PHE A 1 87 ? -3.422 3.074 10.453 1 98.94 87 PHE A N 1
ATOM 659 C CA . PHE A 1 87 ? -3.094 4.488 10.32 1 98.94 87 PHE A CA 1
ATOM 660 C C . PHE A 1 87 ? -4.324 5.293 9.922 1 98.94 87 PHE A C 1
ATOM 662 O O . PHE A 1 87 ? -4.449 6.469 10.281 1 98.94 87 PHE A O 1
ATOM 669 N N . LEU A 1 88 ? -5.23 4.672 9.164 1 98.88 88 LEU A N 1
ATOM 670 C CA . LEU A 1 88 ? -6.5 5.34 8.898 1 98.88 88 LEU A CA 1
ATOM 671 C C . LEU A 1 88 ? -7.258 5.605 10.195 1 98.88 88 LEU A C 1
ATOM 673 O O . LEU A 1 88 ? -7.887 6.656 10.344 1 98.88 88 LEU A O 1
ATOM 677 N N . TRP A 1 89 ? -7.176 4.605 11.086 1 98.44 89 TRP A N 1
ATOM 678 C CA . TRP A 1 89 ? -7.82 4.781 12.383 1 98.44 89 TRP A CA 1
ATOM 679 C C . TRP A 1 89 ? -7.281 6.02 13.102 1 98.44 89 TRP A C 1
ATOM 681 O O . TRP A 1 89 ? -8.047 6.82 13.633 1 98.44 89 TRP A O 1
ATOM 691 N N . LYS A 1 90 ? -5.988 6.25 13.039 1 98.06 90 LYS A N 1
ATOM 692 C CA . LYS A 1 90 ? -5.328 7.402 13.641 1 98.06 90 LYS A CA 1
ATOM 693 C C . LYS A 1 90 ? -5.672 8.688 12.898 1 98.06 90 LYS A C 1
ATOM 695 O O . LYS A 1 90 ? -5.914 9.727 13.516 1 98.06 90 LYS A O 1
ATOM 700 N N . ALA A 1 91 ? -5.684 8.625 11.586 1 98.38 91 ALA A N 1
ATOM 701 C CA . ALA A 1 91 ? -5.945 9.805 10.766 1 98.38 91 ALA A CA 1
ATOM 702 C C . ALA A 1 91 ? -7.34 10.359 11.031 1 98.38 91 ALA A C 1
ATOM 704 O O . ALA A 1 91 ? -7.578 11.562 10.875 1 98.38 91 ALA A O 1
ATOM 705 N N . ALA A 1 92 ? -8.219 9.5 11.453 1 98.25 92 ALA A N 1
ATOM 706 C CA . ALA A 1 92 ? -9.609 9.867 11.68 1 98.25 92 ALA A CA 1
ATOM 707 C C . ALA A 1 92 ? -9.727 10.875 12.82 1 98.25 92 ALA A C 1
ATOM 709 O O . ALA A 1 92 ? -10.734 11.578 12.938 1 98.25 92 ALA A O 1
ATOM 710 N N . ASP A 1 93 ? -8.727 10.961 13.656 1 97.31 93 ASP A N 1
ATOM 711 C CA . ASP A 1 93 ? -8.75 11.891 14.781 1 97.31 93 ASP A CA 1
ATOM 712 C C . ASP A 1 93 ? -8.656 13.336 14.305 1 97.31 93 ASP A C 1
ATOM 714 O O . ASP A 1 93 ? -9.141 14.25 14.969 1 97.31 93 ASP A O 1
ATOM 718 N N . ALA A 1 94 ? -7.977 13.609 13.266 1 96.62 94 ALA A N 1
ATOM 719 C CA . ALA A 1 94 ? -7.785 14.938 12.688 1 96.62 94 ALA A CA 1
ATOM 720 C C . ALA A 1 94 ? -7.613 14.852 11.172 1 96.62 94 ALA A C 1
ATOM 722 O O . ALA A 1 94 ? -6.543 15.156 10.648 1 96.62 94 ALA A O 1
ATOM 723 N N . PRO A 1 95 ? -8.719 14.516 10.516 1 97.38 95 PRO A N 1
ATOM 724 C CA . PRO A 1 95 ? -8.625 14.219 9.086 1 97.38 95 PRO A CA 1
ATOM 725 C C . PRO A 1 95 ? -7.973 15.352 8.289 1 97.38 95 PRO A C 1
ATOM 727 O O . PRO A 1 95 ? -7.156 15.094 7.402 1 97.38 95 PRO A O 1
ATOM 730 N N . PHE A 1 96 ? -8.211 16.547 8.609 1 95.81 96 PHE A N 1
ATOM 731 C CA . PHE A 1 96 ? -7.746 17.672 7.785 1 95.81 96 PHE A CA 1
ATOM 732 C C . PHE A 1 96 ? -6.262 17.922 8.016 1 95.81 96 PHE A C 1
ATOM 734 O O . PHE A 1 96 ? -5.582 18.484 7.148 1 95.81 96 PHE A O 1
ATOM 741 N N . GLU A 1 97 ? -5.715 17.484 9.18 1 95.25 97 GLU A N 1
ATOM 742 C CA . GLU A 1 97 ? -4.277 17.562 9.43 1 95.25 97 GLU A CA 1
ATOM 743 C C . GLU A 1 97 ? -3.531 16.469 8.648 1 95.25 97 GLU A C 1
ATOM 745 O O . GLU A 1 97 ? -2.314 16.547 8.477 1 95.25 97 GLU A O 1
ATOM 750 N N . HIS A 1 98 ? -4.281 15.516 8.227 1 97.75 98 HIS A N 1
ATOM 751 C CA . HIS A 1 98 ? -3.691 14.375 7.539 1 97.75 98 HIS A CA 1
ATOM 752 C C . HIS A 1 98 ? -4.246 14.242 6.125 1 97.75 98 HIS A C 1
ATOM 754 O O . HIS A 1 98 ? -4.496 13.125 5.652 1 97.75 98 HIS A O 1
ATOM 760 N N . ALA A 1 99 ? -4.414 15.32 5.5 1 97.56 99 ALA A N 1
ATOM 761 C CA . ALA A 1 99 ? -5.098 15.375 4.215 1 97.56 99 ALA A CA 1
ATOM 762 C C . ALA A 1 99 ? -4.316 14.633 3.139 1 97.56 99 ALA A C 1
ATOM 764 O O . ALA A 1 99 ? -4.898 13.938 2.301 1 97.56 99 ALA A O 1
ATOM 765 N N . LEU A 1 100 ? -3.002 14.812 3.145 1 98.44 100 LEU A N 1
ATOM 766 C CA . LEU A 1 100 ? -2.211 14.141 2.119 1 98.44 100 LEU A CA 1
ATOM 767 C C . LEU A 1 100 ? -2.355 12.633 2.225 1 98.44 100 LEU A C 1
ATOM 769 O O . LEU A 1 100 ? -2.463 11.938 1.209 1 98.44 100 LEU A O 1
ATOM 773 N N . PHE A 1 101 ? -2.336 12.102 3.484 1 98.81 101 PHE A N 1
ATOM 774 C CA . PHE A 1 101 ? -2.482 10.664 3.721 1 98.81 101 PHE A CA 1
ATOM 775 C C . PHE A 1 101 ? -3.846 10.18 3.244 1 98.81 101 PHE A C 1
ATOM 777 O O . PHE A 1 101 ? -3.951 9.102 2.652 1 98.81 101 PHE A O 1
ATOM 784 N N . LEU A 1 102 ? -4.836 10.953 3.475 1 98.88 102 LEU A N 1
ATOM 785 C CA . LEU A 1 102 ? -6.184 10.57 3.076 1 98.88 102 LEU A CA 1
ATOM 786 C C . LEU A 1 102 ? -6.363 10.695 1.566 1 98.88 102 LEU A C 1
ATOM 788 O O . LEU A 1 102 ? -7.031 9.867 0.944 1 98.88 102 LEU A O 1
ATOM 792 N N . ASP A 1 103 ? -5.801 11.719 0.958 1 98.75 103 ASP A N 1
ATOM 793 C CA . ASP A 1 103 ? -5.785 11.812 -0.499 1 98.75 103 ASP A CA 1
ATOM 794 C C . ASP A 1 103 ? -5.055 10.625 -1.119 1 98.75 103 ASP A C 1
ATOM 796 O O . ASP A 1 103 ? -5.492 10.086 -2.135 1 98.75 103 ASP A O 1
ATOM 800 N N . PHE A 1 104 ? -3.92 10.258 -0.549 1 98.94 104 PHE A N 1
ATOM 801 C CA . PHE A 1 104 ? -3.182 9.07 -0.97 1 98.94 104 PHE A CA 1
ATOM 802 C C . PHE A 1 104 ? -4.07 7.836 -0.912 1 98.94 104 PHE A C 1
ATOM 804 O O . PHE A 1 104 ? -4.051 7.008 -1.826 1 98.94 104 PHE A O 1
ATOM 811 N N . THR A 1 105 ? -4.828 7.703 0.156 1 98.94 105 THR A N 1
ATOM 812 C CA . THR A 1 105 ? -5.715 6.562 0.333 1 98.94 105 THR A CA 1
ATOM 813 C C . THR A 1 105 ? -6.734 6.488 -0.8 1 98.94 105 THR A C 1
ATOM 815 O O . THR A 1 105 ? -6.992 5.41 -1.342 1 98.94 105 THR A O 1
ATOM 818 N N . VAL A 1 106 ? -7.25 7.633 -1.176 1 98.88 106 VAL A N 1
ATOM 819 C CA . VAL A 1 106 ? -8.211 7.66 -2.27 1 98.88 106 VAL A CA 1
ATOM 820 C C . VAL A 1 106 ? -7.531 7.242 -3.572 1 98.88 106 VAL A C 1
ATOM 822 O O . VAL A 1 106 ? -7.961 6.289 -4.227 1 98.88 106 VAL A O 1
ATOM 825 N N . VAL A 1 107 ? -6.441 7.867 -3.936 1 98.88 107 VAL A N 1
ATOM 826 C CA . VAL A 1 107 ? -5.828 7.711 -5.25 1 98.88 107 VAL A CA 1
ATOM 827 C C . VAL A 1 107 ? -5.227 6.316 -5.383 1 98.88 107 VAL A C 1
ATOM 829 O O . VAL A 1 107 ? -5.387 5.656 -6.414 1 98.88 107 VAL A O 1
ATOM 832 N N . ALA A 1 108 ? -4.559 5.848 -4.355 1 98.94 108 ALA A N 1
ATOM 833 C CA . ALA A 1 108 ? -3.932 4.527 -4.402 1 98.94 108 ALA A CA 1
ATOM 834 C C . ALA A 1 108 ? -4.98 3.426 -4.516 1 98.94 108 ALA A C 1
ATOM 836 O O . ALA A 1 108 ? -4.773 2.434 -5.215 1 98.94 108 ALA A O 1
ATOM 837 N N . ASN A 1 109 ? -6.121 3.605 -3.826 1 98.94 109 ASN A N 1
ATOM 838 C CA . ASN A 1 109 ? -7.129 2.553 -3.881 1 98.94 109 ASN A CA 1
ATOM 839 C C . ASN A 1 109 ? -7.969 2.65 -5.152 1 98.94 109 ASN A C 1
ATOM 841 O O . ASN A 1 109 ? -8.43 1.634 -5.676 1 98.94 109 ASN A O 1
ATOM 845 N N . VAL A 1 110 ? -8.156 3.836 -5.734 1 98.88 110 VAL A N 1
ATOM 846 C CA . VAL A 1 110 ? -8.742 3.928 -7.07 1 98.88 110 VAL A CA 1
ATOM 847 C C . VAL A 1 110 ? -7.875 3.172 -8.07 1 98.88 110 VAL A C 1
ATOM 849 O O . VAL A 1 110 ? -8.383 2.418 -8.898 1 98.88 110 VAL A O 1
ATOM 852 N N . ALA A 1 111 ? -6.57 3.371 -8.023 1 98.75 111 ALA A N 1
ATOM 853 C CA . ALA A 1 111 ? -5.648 2.68 -8.914 1 98.75 111 ALA A CA 1
ATOM 854 C C . ALA A 1 111 ? -5.695 1.17 -8.688 1 98.75 111 ALA A C 1
ATOM 856 O O . ALA A 1 111 ? -5.773 0.396 -9.648 1 98.75 111 ALA A O 1
ATOM 857 N N . HIS A 1 112 ? -5.676 0.715 -7.426 1 98.69 112 HIS A N 1
ATOM 858 C CA . HIS A 1 112 ? -5.68 -0.696 -7.059 1 98.69 112 HIS A CA 1
ATOM 859 C C . HIS A 1 112 ? -6.973 -1.374 -7.492 1 98.69 112 HIS A C 1
ATOM 861 O O . HIS A 1 112 ? -6.949 -2.336 -8.266 1 98.69 112 HIS A O 1
ATOM 867 N N . PHE A 1 113 ? -8.109 -0.785 -7.102 1 98.38 113 PHE A N 1
ATOM 868 C CA . PHE A 1 113 ? -9.398 -1.403 -7.402 1 98.38 113 PHE A CA 1
ATOM 869 C C . PHE A 1 113 ? -9.742 -1.236 -8.875 1 98.38 113 PHE A C 1
ATOM 871 O O . PHE A 1 113 ? -10.43 -2.078 -9.461 1 98.38 113 PHE A O 1
ATOM 878 N N . GLY A 1 114 ? -9.305 -0.099 -9.484 1 98.38 114 GLY A N 1
ATOM 879 C CA . GLY A 1 114 ? -9.445 0.038 -10.93 1 98.38 114 GLY A CA 1
ATOM 880 C C . GLY A 1 114 ? -8.727 -1.053 -11.703 1 98.38 114 GLY A C 1
ATOM 881 O O . GLY A 1 114 ? -9.273 -1.604 -12.656 1 98.38 114 GLY A O 1
ATOM 882 N N . LEU A 1 115 ? -7.52 -1.27 -11.266 1 97.88 115 LEU A N 1
ATOM 883 C CA . LEU A 1 115 ? -6.773 -2.357 -11.883 1 97.88 115 LEU A CA 1
ATOM 884 C C . LEU A 1 115 ? -7.488 -3.689 -11.695 1 97.88 115 LEU A C 1
ATOM 886 O O . LEU A 1 115 ? -7.59 -4.484 -12.633 1 97.88 115 LEU A O 1
ATOM 890 N N . MET A 1 116 ? -7.973 -3.979 -10.484 1 96.88 116 MET A N 1
ATOM 891 C CA . MET A 1 116 ? -8.719 -5.207 -10.219 1 96.88 116 MET A CA 1
ATOM 892 C C . MET A 1 116 ? -9.922 -5.324 -11.141 1 96.88 116 MET A C 1
ATOM 894 O O . MET A 1 116 ? -10.258 -6.422 -11.594 1 96.88 116 MET A O 1
ATOM 898 N N . PHE A 1 117 ? -10.578 -4.199 -11.344 1 97.38 117 PHE A N 1
ATOM 899 C CA . PHE A 1 117 ? -11.75 -4.184 -12.211 1 97.38 117 PHE A CA 1
ATOM 900 C C . PHE A 1 117 ? -11.383 -4.613 -13.625 1 97.38 117 PHE A C 1
ATOM 902 O O . PHE A 1 117 ? -12.047 -5.469 -14.211 1 97.38 117 PHE A O 1
ATOM 909 N N . VAL A 1 118 ? -10.312 -4.102 -14.164 1 96.88 118 VAL A N 1
ATOM 910 C CA . VAL A 1 118 ? -9.844 -4.445 -15.5 1 96.88 118 VAL A CA 1
ATOM 911 C C . VAL A 1 118 ? -9.414 -5.906 -15.539 1 96.88 118 VAL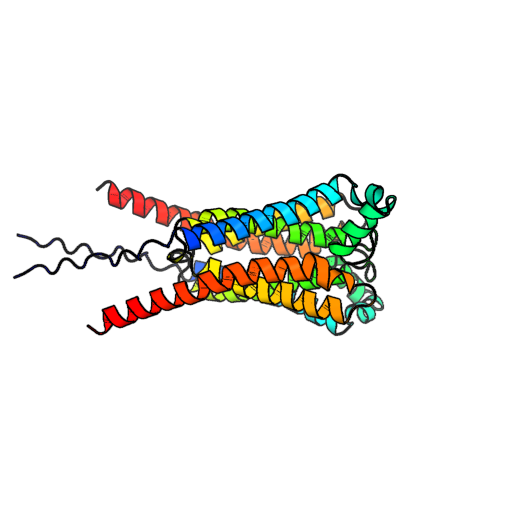 A C 1
ATOM 913 O O . VAL A 1 118 ? -9.766 -6.645 -16.469 1 96.88 118 VAL A O 1
ATOM 916 N N . GLN A 1 119 ? -8.727 -6.359 -14.5 1 93.44 119 GLN A N 1
ATOM 917 C CA . GLN A 1 119 ? -8.297 -7.75 -14.43 1 93.44 119 GLN A CA 1
ATOM 918 C C . GLN A 1 119 ? -9.484 -8.695 -14.367 1 93.44 119 GLN A C 1
ATOM 920 O O . GLN A 1 119 ? -9.484 -9.75 -15 1 93.44 119 GLN A O 1
ATOM 925 N N . GLY A 1 120 ? -10.461 -8.328 -13.602 1 93.44 120 GLY A N 1
ATOM 926 C CA . GLY A 1 120 ? -11.648 -9.156 -13.492 1 93.44 120 GLY A CA 1
ATOM 927 C C . GLY A 1 120 ? -12.406 -9.281 -14.805 1 93.44 120 GLY A C 1
ATOM 928 O O . GLY A 1 120 ? -13.062 -10.297 -15.055 1 93.44 120 GLY A O 1
ATOM 929 N N . LEU A 1 121 ? -12.305 -8.32 -15.68 1 94.12 121 LEU A N 1
ATOM 930 C CA . LEU A 1 121 ? -12.992 -8.32 -16.969 1 94.12 121 LEU A CA 1
ATOM 931 C C . LEU A 1 121 ? -12.18 -9.07 -18.016 1 94.12 121 LEU A C 1
ATOM 933 O O . LEU A 1 121 ? -12.75 -9.727 -18.891 1 94.12 121 LEU A O 1
ATOM 937 N N . THR A 1 122 ? -10.852 -9.023 -17.891 1 90.62 122 THR A N 1
ATOM 938 C CA . THR A 1 122 ? -10.039 -9.406 -19.047 1 90.62 122 THR A CA 1
ATOM 939 C C . THR A 1 122 ? -9.32 -10.727 -18.797 1 90.62 122 THR A C 1
ATOM 941 O O . THR A 1 122 ? -8.922 -11.406 -19.734 1 90.62 122 THR A O 1
ATOM 944 N N . MET A 1 123 ? -9.102 -11.148 -17.578 1 83.44 123 MET A N 1
ATOM 945 C CA . MET A 1 123 ? -8.367 -12.375 -17.281 1 83.44 123 MET A CA 1
ATOM 946 C C . MET A 1 123 ? -9.312 -13.562 -17.188 1 83.44 123 MET A C 1
ATOM 948 O O . MET A 1 123 ? -10.281 -13.523 -16.422 1 83.44 123 MET A O 1
ATOM 952 N N . PRO A 1 124 ? -9.031 -14.555 -17.922 1 82.12 124 PRO A N 1
ATOM 953 C CA . PRO A 1 124 ? -9.922 -15.719 -17.922 1 82.12 124 PRO A CA 1
ATOM 954 C C . PRO A 1 124 ? -10.07 -16.344 -16.531 1 82.12 124 PRO A C 1
ATOM 956 O O . PRO A 1 124 ? -9.086 -16.516 -15.812 1 82.12 124 PRO A O 1
ATOM 959 N N . GLY A 1 125 ? -11.312 -16.656 -16.109 1 81.44 125 GLY A N 1
ATOM 960 C CA . GLY A 1 125 ? -11.578 -17.344 -14.852 1 81.44 125 GLY A CA 1
ATOM 961 C C . GLY A 1 125 ? -11.688 -16.406 -13.664 1 81.44 125 GLY A C 1
ATOM 962 O O . GLY A 1 125 ? -11.914 -16.844 -12.539 1 81.44 125 GLY A O 1
ATOM 963 N N . GLU A 1 126 ? -11.57 -15.078 -13.969 1 83.31 126 GLU A N 1
ATOM 964 C CA . GLU A 1 126 ? -11.5 -14.164 -12.836 1 83.31 126 GLU A CA 1
ATOM 965 C C . GLU A 1 126 ? -12.742 -13.289 -12.75 1 83.31 126 GLU A C 1
ATOM 967 O O . GLU A 1 126 ? -12.797 -12.352 -11.953 1 83.31 126 GLU A O 1
ATOM 972 N N . HIS A 1 127 ? -13.898 -13.578 -13.359 1 87.38 127 HIS A N 1
ATOM 973 C CA . HIS A 1 127 ? -15.086 -12.742 -13.422 1 87.38 127 HIS A CA 1
ATOM 974 C C . HIS A 1 127 ? -15.805 -12.703 -12.078 1 87.38 127 HIS A C 1
ATOM 976 O O . HIS A 1 127 ? -16.453 -11.703 -11.734 1 87.38 127 HIS A O 1
ATOM 982 N N . LEU A 1 128 ? -15.656 -13.789 -11.344 1 87.25 128 LEU A N 1
ATOM 983 C CA . LEU A 1 128 ? -16.344 -13.852 -10.055 1 87.25 128 LEU A CA 1
ATOM 984 C C . LEU A 1 128 ? -15.812 -12.781 -9.102 1 87.25 128 LEU A C 1
ATOM 986 O O . LEU A 1 128 ? -16.516 -12.359 -8.18 1 87.25 128 LEU A O 1
ATOM 990 N N . HIS A 1 129 ? -14.664 -12.359 -9.305 1 88.88 129 HIS A N 1
ATOM 991 C CA . HIS A 1 129 ? -14.062 -11.312 -8.484 1 88.88 129 HIS A CA 1
ATOM 992 C C . HIS A 1 129 ? -14.828 -10 -8.617 1 88.88 129 HIS A C 1
ATOM 994 O O . HIS A 1 129 ? -14.82 -9.172 -7.707 1 88.88 129 HIS A O 1
ATOM 1000 N N . LEU A 1 130 ? -15.453 -9.789 -9.766 1 93.19 130 LEU A N 1
ATOM 1001 C CA . LEU A 1 130 ? -16.188 -8.555 -10 1 93.19 130 LEU A CA 1
ATOM 1002 C C . LEU A 1 130 ? -17.312 -8.383 -8.992 1 93.19 130 LEU A C 1
ATOM 1004 O O . LEU A 1 130 ? -17.562 -7.273 -8.516 1 93.19 130 LEU A O 1
ATOM 1008 N N . VAL A 1 131 ? -17.922 -9.523 -8.609 1 93.12 131 VAL A N 1
ATOM 1009 C CA . VAL A 1 131 ? -19.031 -9.438 -7.664 1 93.12 131 VAL A CA 1
ATOM 1010 C C . VAL A 1 131 ? -18.531 -9.766 -6.258 1 93.12 131 VAL A C 1
ATOM 1012 O O . VAL A 1 131 ? -19.312 -9.75 -5.297 1 93.12 131 VAL A O 1
ATOM 1015 N N . GLY A 1 132 ? -17.312 -10.078 -6.102 1 95.62 132 GLY A N 1
ATOM 1016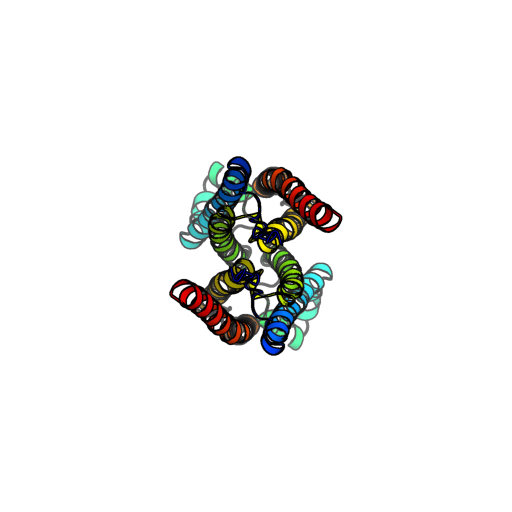 C CA . GLY A 1 132 ? -16.688 -10.398 -4.824 1 95.62 132 GLY A CA 1
ATOM 1017 C C . GLY A 1 132 ? -15.867 -9.25 -4.262 1 95.62 132 GLY A C 1
ATOM 1018 O O . GLY A 1 132 ? -16.422 -8.219 -3.879 1 95.62 132 GLY A O 1
ATOM 1019 N N . ASP A 1 133 ? -14.539 -9.453 -4.352 1 96.5 133 ASP A N 1
ATOM 1020 C CA . ASP A 1 133 ? -13.68 -8.5 -3.656 1 96.5 133 ASP A CA 1
ATOM 1021 C C . ASP A 1 133 ? -13.586 -7.184 -4.422 1 96.5 133 ASP A C 1
ATOM 1023 O O . ASP A 1 133 ? -13.406 -6.125 -3.822 1 96.5 133 ASP A O 1
ATOM 1027 N N . VAL A 1 134 ? -13.719 -7.148 -5.742 1 97.69 134 VAL A N 1
ATOM 1028 C CA . VAL A 1 134 ? -13.688 -5.902 -6.5 1 97.69 134 VAL A CA 1
ATOM 1029 C C . VAL A 1 134 ? -14.875 -5.023 -6.102 1 97.69 134 VAL A C 1
ATOM 1031 O O . VAL A 1 134 ? -14.695 -3.842 -5.789 1 97.69 134 VAL A O 1
ATOM 1034 N N . ALA A 1 135 ? -16.078 -5.598 -6.094 1 97.75 135 ALA A N 1
ATOM 1035 C CA . ALA A 1 135 ? -17.266 -4.8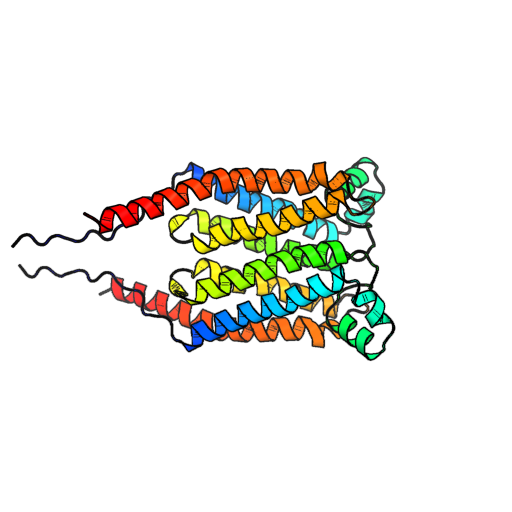52 -5.699 1 97.75 135 ALA A CA 1
ATOM 1036 C C . ALA A 1 135 ? -17.156 -4.352 -4.262 1 97.75 135 ALA A C 1
ATOM 1038 O O . ALA A 1 135 ? -17.484 -3.199 -3.973 1 97.75 135 ALA A O 1
ATOM 1039 N N . LEU A 1 136 ? -16.734 -5.211 -3.375 1 97.69 136 LEU A N 1
ATOM 1040 C CA . LEU A 1 136 ? -16.578 -4.848 -1.972 1 97.69 136 LEU A CA 1
ATOM 1041 C C . LEU A 1 136 ? -15.586 -3.697 -1.814 1 97.69 136 LEU A C 1
ATOM 1043 O O . LEU A 1 136 ? -15.844 -2.754 -1.062 1 97.69 136 LEU A O 1
ATOM 1047 N N . GLY A 1 137 ? -14.469 -3.734 -2.521 1 98.25 137 GLY A N 1
ATOM 1048 C CA . GLY A 1 137 ? -13.484 -2.668 -2.475 1 98.25 137 GLY A CA 1
ATOM 1049 C C . GLY A 1 137 ? -14.016 -1.339 -2.977 1 98.25 137 GLY A C 1
ATOM 1050 O O . GLY A 1 137 ? -13.844 -0.307 -2.324 1 98.25 137 GLY A O 1
ATOM 1051 N N . TRP A 1 138 ? -14.695 -1.346 -4.129 1 98.38 138 TRP A N 1
ATOM 1052 C CA . TRP A 1 138 ? -15.227 -0.121 -4.719 1 98.38 138 TRP A CA 1
ATOM 1053 C C . TRP A 1 138 ? -16.312 0.477 -3.838 1 98.38 138 TRP A C 1
ATOM 1055 O O . TRP A 1 138 ? -16.438 1.7 -3.727 1 98.38 138 TRP A O 1
ATOM 1065 N N . LEU A 1 139 ? -17.109 -0.394 -3.215 1 98.31 139 LEU A N 1
ATOM 1066 C CA . LEU A 1 139 ? -18.156 0.105 -2.326 1 98.31 139 LEU A CA 1
ATOM 1067 C C . LEU A 1 139 ? -17.547 0.845 -1.139 1 98.31 139 LEU A C 1
ATOM 1069 O O . LEU A 1 139 ? -17.953 1.972 -0.835 1 98.31 139 LEU A O 1
ATOM 1073 N N . ALA A 1 140 ? -16.594 0.263 -0.448 1 98.38 140 ALA A N 1
ATOM 1074 C CA . ALA A 1 140 ? -15.938 0.89 0.691 1 98.38 140 ALA A CA 1
ATOM 1075 C C . ALA A 1 140 ? -15.25 2.189 0.279 1 98.38 140 ALA A C 1
ATOM 1077 O O . ALA A 1 140 ? -15.352 3.201 0.975 1 98.38 140 ALA A O 1
ATOM 1078 N N . LEU A 1 141 ? -14.594 2.158 -0.881 1 98.69 141 LEU A N 1
ATOM 1079 C CA . LEU A 1 141 ? -13.875 3.338 -1.353 1 98.69 141 LEU A CA 1
ATOM 1080 C C . LEU A 1 141 ? -14.844 4.457 -1.721 1 98.69 141 LEU A C 1
ATOM 1082 O O . LEU A 1 141 ? -14.586 5.629 -1.444 1 98.69 141 LEU A O 1
ATOM 1086 N N . ALA A 1 142 ? -15.93 4.102 -2.385 1 98.5 142 ALA A N 1
ATOM 1087 C CA . ALA A 1 142 ? -16.906 5.094 -2.799 1 98.5 142 ALA A CA 1
ATOM 1088 C C . ALA A 1 142 ? -17.5 5.816 -1.592 1 98.5 142 ALA A C 1
ATOM 1090 O O . ALA A 1 142 ? -17.688 7.035 -1.616 1 98.5 142 ALA A O 1
ATOM 1091 N N . LEU A 1 143 ? -17.797 5.059 -0.548 1 98.44 143 LEU A N 1
ATOM 1092 C CA . LEU A 1 143 ? -18.328 5.668 0.671 1 98.44 143 LEU A CA 1
ATOM 1093 C C . LEU A 1 143 ? -17.312 6.645 1.265 1 98.44 143 LEU A C 1
ATOM 1095 O O . LEU A 1 143 ? -17.672 7.766 1.635 1 98.44 143 LEU A O 1
ATOM 1099 N N . PHE A 1 144 ? -16.125 6.281 1.302 1 98.69 144 PHE A N 1
ATOM 1100 C CA . PHE A 1 144 ? -15.062 7.129 1.84 1 98.69 144 PHE A CA 1
ATOM 1101 C C . PHE A 1 144 ? -14.844 8.352 0.958 1 98.69 144 PHE A C 1
ATOM 1103 O O . PHE A 1 144 ? -14.859 9.484 1.445 1 98.69 144 PHE A O 1
ATOM 1110 N N . ALA A 1 145 ? -14.664 8.148 -0.346 1 98.5 145 ALA A N 1
ATOM 1111 C CA . ALA A 1 145 ? -14.383 9.242 -1.27 1 98.5 145 ALA A CA 1
ATOM 1112 C C . ALA A 1 145 ? -15.523 10.25 -1.298 1 98.5 145 ALA A C 1
ATOM 1114 O O . ALA A 1 145 ? -15.297 11.461 -1.368 1 98.5 145 ALA A O 1
ATOM 1115 N N . ALA A 1 146 ? -16.719 9.781 -1.207 1 97.81 146 ALA A N 1
ATOM 1116 C CA . ALA A 1 146 ? -17.891 10.641 -1.275 1 97.81 146 ALA A CA 1
ATOM 1117 C C . ALA A 1 146 ? -17.984 11.539 -0.045 1 97.81 146 ALA A C 1
ATOM 1119 O O . ALA A 1 146 ? -18.656 12.578 -0.076 1 97.81 146 ALA A O 1
ATOM 1120 N N . THR A 1 147 ? -17.375 11.156 1.007 1 97.38 147 THR A N 1
ATOM 1121 C CA . THR A 1 147 ? -17.406 11.945 2.23 1 97.38 147 THR A CA 1
ATOM 1122 C C . THR A 1 147 ? -16.156 12.812 2.342 1 97.38 147 THR A C 1
ATOM 1124 O O . THR A 1 147 ? -16.25 13.992 2.689 1 97.38 147 THR A O 1
ATOM 1127 N N . TRP A 1 148 ? -15.062 12.289 1.962 1 97.88 148 TRP A N 1
ATOM 1128 C CA . TRP A 1 148 ? -13.789 12.969 2.141 1 97.88 148 TRP A CA 1
ATOM 1129 C C . TRP A 1 148 ? -13.609 14.078 1.111 1 97.88 148 TRP A C 1
ATOM 1131 O O . TRP A 1 148 ? -13.25 15.211 1.459 1 97.88 148 TRP A O 1
ATOM 1141 N N . LEU A 1 149 ? -13.883 13.82 -0.12 1 97.38 149 LEU A N 1
ATOM 1142 C CA . LEU A 1 149 ? -13.523 14.734 -1.196 1 97.38 149 LEU A CA 1
ATOM 1143 C C . LEU A 1 149 ? -14.305 16.047 -1.083 1 97.38 149 LEU A C 1
ATOM 1145 O O . LEU A 1 149 ? -13.727 17.125 -1.171 1 97.38 149 LEU A O 1
ATOM 1149 N N . PRO A 1 150 ? -15.602 16.031 -0.764 1 95.44 150 PRO A N 1
ATOM 1150 C CA . PRO A 1 150 ? -16.312 17.297 -0.555 1 95.44 150 PRO A CA 1
ATOM 1151 C C . PRO A 1 150 ? -15.828 18.031 0.693 1 95.44 150 PRO A C 1
ATOM 1153 O O . PRO A 1 150 ? -15.727 19.266 0.683 1 95.44 150 PRO A O 1
ATOM 1156 N N . ALA A 1 151 ? -15.562 17.25 1.729 1 94.25 151 ALA A N 1
ATOM 1157 C CA . ALA A 1 151 ? -15.078 17.875 2.961 1 94.25 151 ALA A CA 1
ATOM 1158 C C . ALA A 1 151 ? -13.734 18.562 2.744 1 94.25 151 ALA A C 1
ATOM 1160 O O . ALA A 1 151 ? -13.508 19.672 3.24 1 94.25 151 ALA A O 1
ATOM 1161 N N . ARG A 1 152 ? -12.922 17.891 2.064 1 91.31 152 ARG A N 1
ATOM 1162 C CA . ARG A 1 152 ? -11.594 18.406 1.724 1 91.31 152 ARG A CA 1
ATOM 1163 C C . ARG A 1 152 ? -11.695 19.672 0.887 1 91.31 152 ARG A C 1
ATOM 1165 O O . ARG A 1 152 ? -10.953 20.641 1.111 1 91.31 152 ARG A O 1
ATOM 1172 N N . GLY A 1 153 ? -12.516 19.688 -0.034 1 89.56 153 GLY A N 1
ATOM 1173 C CA . GLY A 1 153 ? -12.727 20.844 -0.886 1 89.56 153 GLY A CA 1
ATOM 1174 C C . GLY A 1 153 ? -13.258 22.047 -0.132 1 89.56 153 GLY A C 1
ATOM 1175 O O . GLY A 1 153 ? -12.852 23.188 -0.401 1 89.56 153 GLY A O 1
ATOM 1176 N N . ASN A 1 154 ? -14.086 21.812 0.772 1 83.75 154 ASN A N 1
ATOM 1177 C CA . ASN A 1 154 ? -14.68 22.875 1.562 1 83.75 154 ASN A CA 1
ATOM 1178 C C . ASN A 1 154 ? -13.648 23.547 2.471 1 83.75 154 ASN A C 1
ATOM 1180 O O . ASN A 1 154 ? -13.703 24.766 2.689 1 83.75 154 ASN A O 1
ATOM 1184 N N . THR A 1 155 ? -12.758 22.797 2.953 1 80.31 155 THR A N 1
ATOM 1185 C CA . THR A 1 155 ? -11.727 23.344 3.82 1 80.31 155 THR A CA 1
ATOM 1186 C C . THR A 1 155 ? -10.75 24.219 3.023 1 80.31 155 THR A C 1
ATOM 1188 O O . THR A 1 155 ? -10.305 25.25 3.508 1 80.31 155 THR A O 1
ATOM 1191 N N . ARG A 1 156 ? -10.484 23.859 1.83 1 78.12 156 ARG A N 1
ATOM 1192 C CA . ARG A 1 156 ? -9.602 24.641 0.965 1 78.12 156 ARG A CA 1
ATOM 1193 C C . ARG A 1 156 ? -10.234 25.969 0.581 1 78.12 156 ARG A C 1
ATOM 1195 O O . ARG A 1 156 ? -9.562 27 0.569 1 78.12 156 ARG A O 1
ATOM 1202 N N . LYS A 1 157 ? -11.547 25.984 0.38 1 75.69 157 LYS A N 1
ATOM 1203 C CA . LYS A 1 157 ? -12.281 27.203 0.022 1 75.69 157 LYS A CA 1
ATOM 1204 C C . LYS A 1 157 ? -12.328 28.188 1.188 1 75.69 157 LYS A C 1
ATOM 1206 O O . LYS A 1 157 ? -12.203 29.391 0.991 1 75.69 157 LYS A O 1
ATOM 1211 N N . ARG A 1 158 ? -12.43 27.656 2.229 1 72.5 158 ARG A N 1
ATOM 1212 C CA . ARG A 1 158 ? -12.5 28.516 3.408 1 72.5 158 ARG A CA 1
ATOM 1213 C C . ARG A 1 158 ? -11.156 29.203 3.674 1 72.5 158 ARG A C 1
ATOM 1215 O O . ARG A 1 158 ? -11.117 30.359 4.07 1 72.5 158 ARG A O 1
ATOM 1222 N N . HIS A 1 159 ? -10.133 28.484 3.43 1 70.38 159 HIS A N 1
ATOM 1223 C CA . HIS A 1 159 ? -8.805 29.047 3.635 1 70.38 159 HIS A CA 1
ATOM 1224 C C . HIS A 1 159 ? -8.508 30.125 2.602 1 70.38 159 HIS A C 1
ATOM 1226 O O . HIS A 1 159 ? -7.961 31.188 2.939 1 70.38 159 HIS A O 1
ATOM 1232 N N . THR A 1 160 ? -8.898 29.891 1.429 1 71.06 160 THR A N 1
ATOM 1233 C CA . THR A 1 160 ? -8.664 30.875 0.371 1 71.06 160 THR A CA 1
ATOM 1234 C C . THR A 1 160 ? -9.562 32.094 0.549 1 71.06 160 THR A C 1
ATOM 1236 O O . THR A 1 160 ? -9.141 33.219 0.301 1 71.06 160 THR A O 1
ATOM 1239 N N . ALA A 1 161 ? -10.781 31.984 1.037 1 73.69 161 ALA A N 1
ATOM 1240 C CA . ALA A 1 161 ? -11.711 33.094 1.276 1 73.69 161 ALA A CA 1
ATOM 1241 C C . ALA A 1 161 ? -11.258 33.938 2.453 1 73.69 161 ALA A C 1
ATOM 1243 O O . ALA A 1 161 ? -11.492 35.156 2.475 1 73.69 161 ALA A O 1
ATOM 1244 N N . GLY A 1 162 ? -10.695 33.219 3.346 1 65 162 GLY A N 1
ATOM 1245 C CA . GLY A 1 162 ? -10.195 33.938 4.5 1 65 162 GLY A CA 1
ATOM 1246 C C . GLY A 1 162 ? -8.992 34.812 4.176 1 65 162 GLY A C 1
ATOM 1247 O O . GLY A 1 162 ? -8.781 35.844 4.809 1 65 162 GLY A O 1
ATOM 1248 N N . VAL A 1 163 ? -8.211 34.531 3.135 1 70.81 163 VAL A N 1
ATOM 1249 C CA . VAL A 1 163 ? -7.031 35.312 2.746 1 70.81 163 VAL A CA 1
ATOM 1250 C C . VAL A 1 163 ? -7.453 36.531 1.921 1 70.81 163 VAL A C 1
ATOM 1252 O O . VAL A 1 163 ? -6.832 37.594 2.008 1 70.81 163 VAL A O 1
ATOM 1255 N N . ASP A 1 164 ? -8.531 36.469 1.253 1 64.62 164 ASP A N 1
ATOM 1256 C CA . ASP A 1 164 ? -8.992 37.531 0.371 1 64.62 164 ASP A CA 1
ATOM 1257 C C . ASP A 1 164 ? -9.789 38.594 1.147 1 64.62 164 ASP A C 1
ATOM 1259 O O . ASP A 1 164 ? -10.07 39.688 0.631 1 64.62 164 ASP A O 1
ATOM 1263 N N . ARG A 1 165 ? -10.078 38.438 2.475 1 58.75 165 ARG A N 1
ATOM 1264 C CA . ARG A 1 165 ? -10.797 39.438 3.26 1 58.75 165 ARG A CA 1
ATOM 1265 C C . ARG A 1 165 ? -9.844 40.219 4.168 1 58.75 165 ARG A C 1
ATOM 1267 O O . ARG A 1 165 ? -8.875 39.656 4.68 1 58.75 165 ARG A O 1
ATOM 1274 N N . MET B 1 1 ? 1.087 47.812 27.578 1 34.69 1 MET B N 1
ATOM 1275 C CA . MET B 1 1 ? 0.271 46.688 27.156 1 34.69 1 MET B CA 1
ATOM 1276 C C . MET B 1 1 ? 0.854 46.031 25.906 1 34.69 1 MET B C 1
ATOM 1278 O O . MET B 1 1 ? 0.634 46.5 24.797 1 34.69 1 MET B O 1
ATOM 1282 N N . SER B 1 2 ? 2.066 45.5 25.891 1 41.34 2 SER B N 1
ATOM 1283 C CA . SER B 1 2 ? 2.857 44.812 24.859 1 41.34 2 SER B CA 1
ATOM 1284 C C . SER B 1 2 ? 2.107 43.625 24.281 1 41.34 2 SER B C 1
ATOM 1286 O O . SER B 1 2 ? 1.686 42.719 25.016 1 41.34 2 SER B O 1
ATOM 1288 N N . SER B 1 3 ? 1.387 43.812 23.188 1 44.81 3 SER B N 1
ATOM 1289 C CA . SER B 1 3 ? 0.784 42.75 22.391 1 44.81 3 SER B CA 1
ATOM 1290 C C . SER B 1 3 ? 1.799 41.656 22.062 1 44.81 3 SER B C 1
ATOM 1292 O O . SER B 1 3 ? 2.803 41.906 21.391 1 44.81 3 SER B O 1
ATOM 1294 N N . ILE B 1 4 ? 2.023 40.688 22.891 1 47.19 4 ILE B N 1
ATOM 1295 C CA . ILE B 1 4 ? 2.77 39.469 22.547 1 47.19 4 ILE B CA 1
ATOM 1296 C C . ILE B 1 4 ? 2.184 38.875 21.281 1 47.19 4 ILE B C 1
ATOM 1298 O O . ILE B 1 4 ? 1.032 38.406 21.266 1 47.19 4 ILE B O 1
ATOM 1302 N N . SER B 1 5 ? 2.547 39.281 20.062 1 44.75 5 SER B N 1
ATOM 1303 C CA . SER B 1 5 ? 2.252 38.625 18.797 1 44.75 5 SER B CA 1
ATOM 1304 C C . SER B 1 5 ? 2.6 37.125 18.844 1 44.75 5 SER B C 1
ATOM 1306 O O . SER B 1 5 ? 3.746 36.781 19.109 1 44.75 5 SER B O 1
ATOM 1308 N N . SER B 1 6 ? 1.758 36.25 19.297 1 43.66 6 SER B N 1
ATOM 1309 C CA . SER B 1 6 ? 1.97 34.844 19.125 1 43.66 6 SER B CA 1
ATOM 1310 C C . SER B 1 6 ? 2.338 34.5 17.688 1 43.66 6 SER B C 1
ATOM 1312 O O . SER B 1 6 ? 1.538 34.688 16.781 1 43.66 6 SER B O 1
ATOM 1314 N N . ARG B 1 7 ? 3.574 34.562 17.234 1 44.06 7 ARG B N 1
ATOM 1315 C CA . ARG B 1 7 ? 4.051 34.062 15.945 1 44.06 7 ARG B CA 1
ATOM 1316 C C . ARG B 1 7 ? 3.549 32.656 15.672 1 44.06 7 ARG B C 1
ATOM 1318 O O . ARG B 1 7 ? 3.621 31.797 16.547 1 44.06 7 ARG B O 1
ATOM 1325 N N . PRO B 1 8 ? 2.652 32.469 14.75 1 49.62 8 PRO B N 1
ATOM 1326 C CA . PRO B 1 8 ? 2.301 31.094 14.414 1 49.62 8 PRO B CA 1
ATOM 1327 C C . PRO B 1 8 ? 3.52 30.172 14.32 1 49.62 8 PRO B C 1
ATOM 1329 O O . PRO B 1 8 ? 4.562 30.578 13.805 1 49.62 8 PRO B O 1
ATOM 1332 N N . HIS B 1 9 ? 3.76 29.344 15.227 1 47.62 9 HIS B N 1
ATOM 1333 C CA . HIS B 1 9 ? 4.867 28.391 15.266 1 47.62 9 HIS B CA 1
ATOM 1334 C C . HIS B 1 9 ? 5.07 27.719 13.914 1 47.62 9 HIS B C 1
ATOM 1336 O O . HIS B 1 9 ? 4.344 26.781 13.562 1 47.62 9 HIS B O 1
ATOM 1342 N N . LYS B 1 10 ? 5.445 28.547 12.938 1 58.25 10 LYS B N 1
ATOM 1343 C CA . LYS B 1 10 ? 5.879 28 11.664 1 58.25 10 LYS B CA 1
ATOM 1344 C C . LYS B 1 10 ? 6.867 26.859 11.867 1 58.25 10 LYS B C 1
ATOM 1346 O O . LYS B 1 10 ? 7.867 27.016 12.57 1 58.25 10 LYS B O 1
ATOM 1351 N N . ARG B 1 11 ? 6.352 25.578 11.641 1 62.94 11 ARG B N 1
ATOM 1352 C CA . ARG B 1 11 ? 7.285 24.469 11.695 1 62.94 11 ARG B CA 1
ATOM 1353 C C . ARG B 1 11 ? 8.547 24.766 10.891 1 62.94 11 ARG B C 1
ATOM 1355 O O . ARG B 1 11 ? 8.484 25.438 9.867 1 62.94 11 ARG B O 1
ATOM 1362 N N . PRO B 1 12 ? 9.664 24.594 11.602 1 63.75 12 PRO B N 1
ATOM 1363 C CA . PRO B 1 12 ? 10.914 24.828 10.875 1 63.75 12 PRO B CA 1
ATOM 1364 C C . PRO B 1 12 ? 10.969 24.094 9.539 1 63.75 12 PRO B C 1
ATOM 1366 O O . PRO B 1 12 ? 10.422 23 9.414 1 63.75 12 PRO B O 1
ATOM 1369 N N . PRO B 1 13 ? 11.422 24.781 8.57 1 76.38 13 PRO B N 1
ATOM 1370 C CA . PRO B 1 13 ? 11.594 24.156 7.254 1 76.38 13 PRO B CA 1
ATOM 1371 C C . PRO B 1 13 ? 12.461 22.906 7.312 1 76.38 13 PRO B C 1
ATOM 1373 O O . PRO B 1 13 ? 13.375 22.812 8.133 1 76.38 13 PRO B O 1
ATOM 1376 N N . ALA B 1 14 ? 11.992 21.859 6.641 1 80.75 14 ALA B N 1
ATOM 1377 C CA . ALA B 1 14 ? 12.758 20.625 6.535 1 80.75 14 ALA B CA 1
ATOM 1378 C C . ALA B 1 14 ? 14.109 20.875 5.875 1 80.75 14 ALA B C 1
ATOM 1380 O O . ALA B 1 14 ? 14.242 21.734 5.012 1 80.75 14 ALA B O 1
ATOM 1381 N N . SER B 1 15 ? 15.156 20.156 6.355 1 89.75 15 SER B N 1
ATOM 1382 C CA . SER B 1 15 ? 16.453 20.219 5.695 1 89.75 15 SER B CA 1
ATOM 1383 C C . SER B 1 15 ? 16.375 19.719 4.258 1 89.75 15 SER B C 1
ATOM 1385 O O . SER B 1 15 ? 15.57 18.828 3.949 1 89.75 15 SER B O 1
ATOM 1387 N N . PRO B 1 16 ? 17.156 20.328 3.35 1 93.94 16 PRO B N 1
ATOM 1388 C CA . PRO B 1 16 ? 17.203 19.844 1.967 1 93.94 16 PRO B CA 1
ATOM 1389 C C . PRO B 1 16 ? 17.562 18.375 1.864 1 93.94 16 PRO B C 1
ATOM 1391 O O . PRO B 1 16 ? 17.109 17.672 0.952 1 93.94 16 PRO B O 1
ATOM 1394 N N . TRP B 1 17 ? 18.375 17.922 2.748 1 96.06 17 TRP B N 1
ATOM 1395 C CA . TRP B 1 17 ? 18.766 16.531 2.773 1 96.06 17 TRP B CA 1
ATOM 1396 C C . TRP B 1 17 ? 17.578 15.625 3.035 1 96.06 17 TRP B C 1
ATOM 1398 O O . TRP B 1 17 ? 17.391 14.602 2.361 1 96.06 17 TRP B O 1
ATOM 1408 N N . LEU B 1 18 ? 16.797 15.961 3.98 1 97.19 18 LEU B N 1
ATOM 1409 C CA . LEU B 1 18 ? 15.602 15.18 4.293 1 97.19 18 LEU B CA 1
ATOM 1410 C C . LEU B 1 18 ? 14.656 15.125 3.1 1 97.19 18 LEU B C 1
ATOM 1412 O O . LEU B 1 18 ? 14.188 14.047 2.725 1 97.19 18 LEU B O 1
ATOM 1416 N N . SER B 1 19 ? 14.414 16.234 2.506 1 98 19 SER B N 1
ATOM 1417 C CA . SER B 1 19 ? 13.547 16.297 1.336 1 98 19 SER B CA 1
ATOM 1418 C C . SER B 1 19 ? 14.102 15.453 0.193 1 98 19 SER B C 1
ATOM 1420 O O . SER B 1 19 ? 13.352 14.758 -0.497 1 98 19 SER B O 1
ATOM 1422 N N . LEU B 1 20 ? 15.383 15.508 0.007 1 98.31 20 LEU B N 1
ATOM 1423 C CA . LEU B 1 20 ? 16.031 14.734 -1.048 1 98.31 20 LEU B CA 1
ATOM 1424 C C . LEU B 1 20 ? 15.852 13.242 -0.807 1 98.31 20 LEU B C 1
ATOM 1426 O O . LEU B 1 20 ? 15.531 12.492 -1.732 1 98.31 20 LEU B O 1
ATOM 1430 N N . VAL B 1 21 ? 16.047 12.781 0.402 1 98.69 21 VAL B N 1
ATOM 1431 C CA . VAL B 1 21 ? 15.953 11.367 0.732 1 98.69 21 VAL B CA 1
ATOM 1432 C C . VAL B 1 21 ? 14.523 10.883 0.529 1 98.69 21 VAL B C 1
ATOM 1434 O O . VAL B 1 21 ? 14.297 9.781 0.026 1 98.69 21 VAL B O 1
ATOM 1437 N N . ILE B 1 22 ? 13.555 11.695 0.891 1 98.81 22 ILE B N 1
ATOM 1438 C CA . ILE B 1 22 ? 12.148 11.352 0.696 1 98.81 22 ILE B CA 1
ATOM 1439 C C . ILE B 1 22 ? 11.852 11.227 -0.796 1 98.81 22 ILE B C 1
ATOM 1441 O O . ILE B 1 22 ? 11.195 10.273 -1.229 1 98.81 22 ILE B O 1
ATOM 1445 N N . ARG B 1 23 ? 12.391 12.164 -1.569 1 98.75 23 ARG B N 1
ATOM 1446 C CA . ARG B 1 23 ? 12.156 12.109 -3.01 1 98.75 23 ARG B CA 1
ATOM 1447 C C . ARG B 1 23 ? 12.875 10.914 -3.635 1 98.75 23 ARG B C 1
ATOM 1449 O O . ARG B 1 23 ? 12.359 10.289 -4.562 1 98.75 23 ARG B O 1
ATOM 1456 N N . LEU B 1 24 ? 14.031 10.594 -3.127 1 98.69 24 LEU B N 1
ATOM 1457 C CA . LEU B 1 24 ? 14.758 9.43 -3.623 1 98.69 24 LEU B CA 1
ATOM 1458 C C . LEU B 1 24 ? 13.992 8.148 -3.326 1 98.69 24 LEU B C 1
ATOM 1460 O O . LEU B 1 24 ? 13.953 7.23 -4.156 1 98.69 24 LEU B O 1
ATOM 1464 N N . LEU B 1 25 ? 13.398 8.078 -2.164 1 98.81 25 LEU B N 1
ATOM 1465 C CA . LEU B 1 25 ? 12.57 6.918 -1.857 1 98.81 25 LEU B CA 1
ATOM 1466 C C . LEU B 1 25 ? 11.391 6.828 -2.816 1 98.81 25 LEU B C 1
ATOM 1468 O O . LEU B 1 25 ? 11.086 5.75 -3.334 1 98.81 25 LEU B O 1
ATOM 1472 N N . GLY B 1 26 ? 10.742 7.973 -3.041 1 98.88 26 GLY B N 1
ATOM 1473 C CA . GLY B 1 26 ? 9.641 8 -3.988 1 98.88 26 GLY B CA 1
ATOM 1474 C C . GLY B 1 26 ? 10.047 7.555 -5.383 1 98.88 26 GLY B C 1
ATOM 1475 O O . GLY B 1 26 ? 9.344 6.758 -6.008 1 98.88 26 GLY B O 1
ATOM 1476 N N . VAL B 1 27 ? 11.141 8.039 -5.875 1 98.69 27 VAL B N 1
ATOM 1477 C CA . VAL B 1 27 ? 11.648 7.68 -7.195 1 98.69 27 VAL B CA 1
ATOM 1478 C C . VAL B 1 27 ? 11.961 6.188 -7.246 1 98.69 27 VAL B C 1
ATOM 1480 O O . VAL B 1 27 ? 11.672 5.52 -8.242 1 98.69 27 VAL B O 1
ATOM 1483 N N . SER B 1 28 ? 12.555 5.711 -6.172 1 98.62 28 SER B N 1
ATOM 1484 C CA . SER B 1 28 ? 12.859 4.285 -6.133 1 98.62 28 SER B CA 1
ATOM 1485 C C . SER B 1 28 ? 11.586 3.447 -6.223 1 98.62 28 SER B C 1
ATOM 1487 O O . SER B 1 28 ? 11.57 2.404 -6.883 1 98.62 28 SER B O 1
ATOM 1489 N N . PHE B 1 29 ? 10.484 3.869 -5.551 1 98.81 29 PHE B N 1
ATOM 1490 C CA . PHE B 1 29 ? 9.203 3.178 -5.66 1 98.81 29 PHE B CA 1
ATOM 1491 C C . PHE B 1 29 ? 8.711 3.18 -7.102 1 98.81 29 PHE B C 1
ATOM 1493 O O . PHE B 1 29 ? 8.391 2.125 -7.656 1 98.81 29 PHE B O 1
ATOM 1500 N N . VAL B 1 30 ? 8.75 4.293 -7.742 1 98.81 30 VAL B N 1
ATOM 1501 C CA . VAL B 1 30 ? 8.203 4.441 -9.086 1 98.81 30 VAL B CA 1
ATOM 1502 C C . VAL B 1 30 ? 9.031 3.631 -10.078 1 98.81 30 VAL B C 1
ATOM 1504 O O . VAL B 1 30 ? 8.484 2.949 -10.945 1 98.81 30 VAL B O 1
ATOM 1507 N N . LEU B 1 31 ? 10.336 3.672 -9.938 1 98.38 31 LEU B N 1
ATOM 1508 C CA . LEU B 1 31 ? 11.211 2.977 -10.875 1 98.38 31 LEU B CA 1
ATOM 1509 C C . LEU B 1 31 ? 11.102 1.465 -10.703 1 98.38 31 LEU B C 1
ATOM 1511 O O . LEU B 1 31 ? 10.93 0.735 -11.68 1 98.38 31 LEU B O 1
ATOM 1515 N N . PHE B 1 32 ? 11.156 0.964 -9.516 1 98.06 32 PHE B N 1
ATOM 1516 C CA . PHE B 1 32 ? 11.133 -0.472 -9.273 1 98.06 32 PHE B CA 1
ATOM 1517 C C . PHE B 1 32 ? 9.781 -1.063 -9.641 1 98.06 32 PHE B C 1
ATOM 1519 O O . PHE B 1 32 ? 9.703 -2.018 -10.414 1 98.06 32 PHE B O 1
ATOM 1526 N N . PHE B 1 33 ? 8.766 -0.438 -9.172 1 98.31 33 PHE B N 1
ATOM 1527 C CA . PHE B 1 33 ? 7.441 -1.017 -9.352 1 98.31 33 PHE B CA 1
ATOM 1528 C C . PHE B 1 33 ? 6.875 -0.657 -10.719 1 98.31 33 PHE B C 1
ATOM 1530 O O . PHE B 1 33 ? 6.078 -1.408 -11.289 1 98.31 33 PHE B O 1
ATOM 1537 N N . GLY B 1 34 ? 7.254 0.497 -11.227 1 98 34 GLY B N 1
ATOM 1538 C CA . GLY B 1 34 ? 6.918 0.784 -12.609 1 98 34 GLY B CA 1
ATOM 1539 C C . GLY B 1 34 ? 7.535 -0.198 -13.586 1 98 34 GLY B C 1
ATOM 1540 O O . GLY B 1 34 ? 6.891 -0.613 -14.555 1 98 34 GLY B O 1
ATOM 1541 N N . ALA B 1 35 ? 8.82 -0.53 -13.352 1 96.44 35 ALA B N 1
ATOM 1542 C CA . ALA B 1 35 ? 9.484 -1.531 -14.188 1 96.44 35 ALA B CA 1
ATOM 1543 C C . ALA B 1 35 ? 8.758 -2.871 -14.117 1 96.44 35 ALA B C 1
ATOM 1545 O O . ALA B 1 35 ? 8.625 -3.564 -15.125 1 96.44 35 ALA B O 1
ATOM 1546 N N . ALA B 1 36 ? 8.297 -3.227 -12.891 1 94.56 36 ALA B N 1
ATOM 1547 C CA . ALA B 1 36 ? 7.539 -4.469 -12.742 1 94.56 36 ALA B CA 1
ATOM 1548 C C . ALA B 1 36 ? 6.27 -4.441 -13.586 1 94.56 36 ALA B C 1
ATOM 1550 O O . ALA B 1 36 ? 5.945 -5.418 -14.266 1 94.56 36 ALA B O 1
ATOM 1551 N N . ILE B 1 37 ? 5.527 -3.365 -13.578 1 96.25 37 ILE B N 1
ATOM 1552 C CA . ILE B 1 37 ? 4.293 -3.219 -14.344 1 96.25 37 ILE B CA 1
ATOM 1553 C C . ILE B 1 37 ? 4.594 -3.357 -15.836 1 96.25 37 ILE B C 1
ATOM 1555 O O . ILE B 1 37 ? 3.936 -4.125 -16.531 1 96.25 37 ILE B O 1
ATOM 1559 N N . VAL B 1 38 ? 5.594 -2.691 -16.359 1 95 38 VAL B N 1
ATOM 1560 C CA . VAL B 1 38 ? 5.957 -2.693 -17.766 1 95 38 VAL B CA 1
ATOM 1561 C C . VAL B 1 38 ? 6.395 -4.094 -18.188 1 95 38 VAL B C 1
ATOM 1563 O O . VAL B 1 38 ? 5.988 -4.586 -19.25 1 95 38 VAL B O 1
ATOM 1566 N N . THR B 1 39 ? 7.191 -4.723 -17.312 1 91.31 39 THR B N 1
ATOM 1567 C CA . THR B 1 39 ? 7.68 -6.066 -17.594 1 91.31 39 THR B CA 1
ATOM 1568 C C . THR B 1 39 ? 6.52 -7.047 -17.734 1 91.31 39 THR B C 1
ATOM 1570 O O . THR B 1 39 ? 6.5 -7.863 -18.656 1 91.31 39 THR B O 1
ATOM 1573 N N . ILE B 1 40 ? 5.535 -6.98 -16.922 1 89.38 40 ILE B N 1
ATOM 1574 C CA . ILE B 1 40 ? 4.398 -7.895 -16.938 1 89.38 40 ILE B CA 1
ATOM 1575 C C . ILE B 1 40 ? 3.508 -7.582 -18.141 1 89.38 40 ILE B C 1
ATOM 1577 O O . ILE B 1 40 ? 3.145 -8.484 -18.891 1 89.38 40 ILE B O 1
ATOM 1581 N N . LEU B 1 41 ? 3.189 -6.383 -18.422 1 89.81 41 LEU B N 1
ATOM 1582 C CA . LEU B 1 41 ? 2.248 -5.988 -19.469 1 89.81 41 LEU B CA 1
ATOM 1583 C C . LEU B 1 41 ? 2.824 -6.254 -20.844 1 89.81 41 LEU B C 1
ATOM 1585 O O . LEU B 1 41 ? 2.09 -6.613 -21.766 1 89.81 41 LEU B O 1
ATOM 1589 N N . LEU B 1 42 ? 4.141 -6.18 -20.984 1 90.88 42 LEU B N 1
ATOM 1590 C CA . LEU B 1 42 ? 4.758 -6.371 -22.297 1 90.88 42 LEU B CA 1
ATOM 1591 C C . LEU B 1 42 ? 5.254 -7.805 -22.453 1 90.88 42 LEU B C 1
ATOM 1593 O O . LEU B 1 42 ? 5.809 -8.156 -23.5 1 90.88 42 LEU B O 1
ATOM 1597 N N . GLY B 1 43 ? 5.102 -8.578 -21.469 1 85.88 43 GLY B N 1
ATOM 1598 C CA . GLY B 1 43 ? 5.523 -9.969 -21.547 1 85.88 43 GLY B CA 1
ATOM 1599 C C . GLY B 1 43 ? 7.027 -10.133 -21.625 1 85.88 43 GLY B C 1
ATOM 1600 O O . GLY B 1 43 ? 7.52 -11.07 -22.25 1 85.88 43 GLY B O 1
ATOM 1601 N N . ILE B 1 44 ? 7.75 -9.148 -21.094 1 82.19 44 ILE B N 1
ATOM 1602 C CA . ILE B 1 44 ? 9.203 -9.18 -21.125 1 82.19 44 ILE B CA 1
ATOM 1603 C C . ILE B 1 44 ? 9.719 -10.32 -20.25 1 82.19 44 ILE B C 1
ATOM 1605 O O . ILE B 1 44 ? 10.75 -10.922 -20.531 1 82.19 44 ILE B O 1
ATOM 1609 N N . ASP B 1 45 ? 8.992 -10.625 -19.25 1 77.44 45 ASP B N 1
ATOM 1610 C CA . ASP B 1 45 ? 9.398 -11.703 -18.344 1 77.44 45 ASP B CA 1
ATOM 1611 C C . ASP B 1 45 ? 9.477 -13.031 -19.094 1 77.44 45 ASP B C 1
ATOM 1613 O O . ASP B 1 45 ? 10.391 -13.82 -18.875 1 77.44 45 ASP B O 1
ATOM 1617 N N . HIS B 1 46 ? 8.617 -13.289 -20.016 1 75.62 46 HIS B N 1
ATOM 1618 C CA . HIS B 1 46 ? 8.648 -14.516 -20.797 1 75.62 46 HIS B CA 1
ATOM 1619 C C . HIS B 1 46 ? 9.867 -14.562 -21.703 1 75.62 46 HIS B C 1
ATOM 1621 O O . HIS B 1 46 ? 10.508 -15.609 -21.844 1 75.62 46 HIS B O 1
ATOM 1627 N N . ARG B 1 47 ? 10.242 -13.398 -22.203 1 77.25 47 ARG B N 1
ATOM 1628 C CA . ARG B 1 47 ? 11.383 -13.305 -23.109 1 77.25 47 ARG B CA 1
ATOM 1629 C C . ARG B 1 47 ? 12.695 -13.391 -22.344 1 77.25 47 ARG B C 1
ATOM 1631 O O . ARG B 1 47 ? 13.633 -14.062 -22.781 1 77.25 47 ARG B O 1
ATOM 1638 N N . ALA B 1 48 ? 12.664 -12.852 -21.234 1 76.5 48 ALA B N 1
ATOM 1639 C CA . ALA B 1 48 ? 13.883 -12.773 -20.422 1 76.5 48 ALA B CA 1
ATOM 1640 C C . ALA B 1 48 ? 14.227 -14.133 -19.828 1 76.5 48 ALA B C 1
ATOM 1642 O O . ALA B 1 48 ? 15.398 -14.445 -19.609 1 76.5 48 ALA B O 1
ATOM 1643 N N . ALA B 1 49 ? 13.219 -14.891 -19.609 1 74.88 49 ALA B N 1
ATOM 1644 C CA . ALA B 1 49 ? 13.43 -16.203 -19 1 74.88 49 ALA B CA 1
ATOM 1645 C C . ALA B 1 49 ? 14.242 -17.109 -19.938 1 74.88 49 ALA B C 1
ATOM 1647 O O . ALA B 1 49 ? 14.828 -18.094 -19.484 1 74.88 49 ALA B O 1
ATOM 1648 N N . GLY B 1 50 ? 14.359 -16.688 -21.203 1 79.12 50 GLY B N 1
ATOM 1649 C CA . GLY B 1 50 ? 15.102 -17.469 -22.172 1 79.12 50 GLY B CA 1
ATOM 1650 C C . GLY B 1 50 ? 16.578 -17.172 -22.172 1 79.12 50 GLY B C 1
ATOM 1651 O O . GLY B 1 50 ? 17.375 -17.906 -22.781 1 79.12 50 GLY B O 1
ATOM 1652 N N . ASP B 1 51 ? 16.938 -16.062 -21.594 1 85.81 51 ASP B N 1
ATOM 1653 C CA . ASP B 1 51 ? 18.328 -15.602 -21.484 1 85.81 51 ASP B CA 1
ATOM 1654 C C . ASP B 1 51 ? 18.828 -15.727 -20.047 1 85.81 51 ASP B C 1
ATOM 1656 O O . ASP B 1 51 ? 18.125 -15.383 -19.109 1 85.81 51 ASP B O 1
ATOM 1660 N N . PRO B 1 52 ? 20.062 -16.375 -19.875 1 87.38 52 PRO B N 1
ATOM 1661 C CA . PRO B 1 52 ? 20.578 -16.609 -18.531 1 87.38 52 PRO B CA 1
ATOM 1662 C C . PRO B 1 52 ? 20.625 -15.328 -17.688 1 87.38 52 PRO B C 1
ATOM 1664 O O . PRO B 1 52 ? 20.344 -15.367 -16.484 1 87.38 52 PRO B O 1
ATOM 1667 N N . ILE B 1 53 ? 21 -14.352 -18.266 1 85.44 53 ILE B N 1
ATOM 1668 C CA . ILE B 1 53 ? 21.078 -13.094 -17.516 1 85.44 53 ILE B CA 1
ATOM 1669 C C . ILE B 1 53 ? 19.672 -12.609 -17.188 1 85.44 53 ILE B C 1
ATOM 1671 O O . ILE B 1 53 ? 19.406 -12.18 -16.062 1 85.44 53 ILE B O 1
ATOM 1675 N N . GLY B 1 54 ? 18.812 -12.656 -18.141 1 86.38 54 GLY B N 1
ATOM 1676 C CA . GLY B 1 54 ? 17.438 -12.266 -17.906 1 86.38 54 GLY B CA 1
ATOM 1677 C C . GLY B 1 54 ? 16.75 -13.086 -16.828 1 86.38 54 GLY B C 1
ATOM 1678 O O . GLY B 1 54 ? 16.031 -12.547 -15.992 1 86.38 54 GLY B O 1
ATOM 1679 N N . LEU B 1 55 ? 17.047 -14.273 -16.922 1 83.94 55 LEU B N 1
ATOM 1680 C CA . LEU B 1 55 ? 16.484 -15.18 -15.93 1 83.94 55 LEU B CA 1
ATOM 1681 C C . LEU B 1 55 ? 17.016 -14.859 -14.539 1 83.94 55 LEU B C 1
ATOM 1683 O O . LEU B 1 55 ? 16.25 -14.883 -13.562 1 83.94 55 LEU B O 1
ATOM 1687 N N . LEU B 1 56 ? 18.25 -14.578 -14.5 1 85.06 56 LEU B N 1
ATOM 1688 C CA . LEU B 1 56 ? 18.844 -14.242 -13.211 1 85.06 56 LEU B CA 1
ATOM 1689 C C . LEU B 1 56 ? 18.219 -12.977 -12.633 1 85.06 56 LEU B C 1
ATOM 1691 O O . LEU B 1 56 ? 17.859 -12.938 -11.453 1 85.06 56 LEU B O 1
ATOM 1695 N N . VAL B 1 57 ? 18 -11.992 -13.461 1 86.81 57 VAL B N 1
ATOM 1696 C CA . VAL B 1 57 ? 17.422 -10.719 -13.031 1 86.81 57 VAL B CA 1
ATOM 1697 C C . VAL B 1 57 ? 16 -10.945 -12.539 1 86.81 57 VAL B C 1
ATOM 1699 O O . VAL B 1 57 ? 15.609 -10.422 -11.492 1 86.81 57 VAL B O 1
ATOM 1702 N N . LEU B 1 58 ? 15.32 -11.719 -13.227 1 86.69 58 LEU B N 1
ATOM 1703 C CA . LEU B 1 58 ? 13.938 -12.008 -12.844 1 86.69 58 LEU B CA 1
ATOM 1704 C C . LEU B 1 58 ? 13.891 -12.734 -11.508 1 86.69 58 LEU B C 1
ATOM 1706 O O . LEU B 1 58 ? 13.047 -12.438 -10.664 1 86.69 58 LEU B O 1
ATOM 1710 N N . ARG B 1 59 ? 14.891 -13.555 -11.328 1 85.81 59 ARG B N 1
ATOM 1711 C CA . ARG B 1 59 ? 14.898 -14.359 -10.109 1 85.81 59 ARG B CA 1
ATOM 1712 C C . ARG B 1 59 ? 15.273 -13.5 -8.898 1 85.81 59 ARG B C 1
ATOM 1714 O O . ARG B 1 59 ? 14.938 -13.844 -7.766 1 85.81 59 ARG B O 1
ATOM 1721 N N . LEU B 1 60 ? 15.82 -12.398 -9.133 1 90.5 60 LEU B N 1
ATOM 1722 C CA . LEU B 1 60 ? 16.234 -11.516 -8.047 1 90.5 60 LEU B CA 1
ATOM 1723 C C . LEU B 1 60 ? 15.062 -10.672 -7.551 1 90.5 60 LEU B C 1
ATOM 1725 O O . LEU B 1 60 ? 15.086 -10.18 -6.422 1 90.5 60 LEU B O 1
ATOM 1729 N N . VAL B 1 61 ? 14.016 -10.609 -8.422 1 90.69 61 VAL B N 1
ATOM 1730 C CA . VAL B 1 61 ? 13.039 -9.594 -8.039 1 90.69 61 VAL B CA 1
ATOM 1731 C C . VAL B 1 61 ? 11.633 -10.18 -8.117 1 90.69 61 VAL B C 1
ATOM 1733 O O . VAL B 1 61 ? 10.711 -9.68 -7.469 1 90.69 61 VAL B O 1
ATOM 1736 N N . ARG B 1 62 ? 11.477 -11.18 -8.867 1 89.44 62 ARG B N 1
ATOM 1737 C CA . ARG B 1 62 ? 10.141 -11.758 -9.008 1 89.44 62 ARG B CA 1
ATOM 1738 C C . ARG B 1 62 ? 9.977 -12.977 -8.109 1 89.44 62 ARG B C 1
ATOM 1740 O O . ARG B 1 62 ? 10.758 -13.93 -8.195 1 89.44 62 ARG B O 1
ATOM 1747 N N . TRP B 1 63 ? 8.969 -12.852 -7.289 1 88.75 63 TRP B N 1
ATOM 1748 C CA . TRP B 1 63 ? 8.688 -13.945 -6.363 1 88.75 63 TRP B CA 1
ATOM 1749 C C . TRP B 1 63 ? 7.824 -15.016 -7.027 1 88.75 63 TRP B C 1
ATOM 1751 O O . TRP B 1 63 ? 6.895 -14.703 -7.773 1 88.75 63 TRP B O 1
ATOM 1761 N N . GLY B 1 64 ? 8.133 -16.266 -6.691 1 81.19 64 GLY B N 1
ATOM 1762 C CA . GLY B 1 64 ? 7.379 -17.375 -7.258 1 81.19 64 GLY B CA 1
ATOM 1763 C C . GLY B 1 64 ? 7.793 -17.719 -8.68 1 81.19 64 GLY B C 1
ATOM 1764 O O . GLY B 1 64 ? 8.742 -17.141 -9.211 1 81.19 64 GLY B O 1
ATOM 1765 N N . GLY B 1 65 ? 7.125 -18.719 -9.258 1 71 65 GLY B N 1
ATOM 1766 C CA . GLY B 1 65 ? 7.426 -19.109 -10.625 1 71 65 GLY B CA 1
ATOM 1767 C C . GLY B 1 65 ? 6.914 -18.125 -11.656 1 71 65 GLY B C 1
ATOM 1768 O O . GLY B 1 65 ? 6.059 -17.281 -11.359 1 71 65 GLY B O 1
ATOM 1769 N N . VAL B 1 66 ? 7.555 -17.938 -12.797 1 59.25 66 VAL B N 1
ATOM 1770 C CA . VAL B 1 66 ? 7.223 -17.047 -13.898 1 59.25 66 VAL B CA 1
ATOM 1771 C C . VAL B 1 66 ? 5.754 -17.219 -14.281 1 59.25 66 VAL B C 1
ATOM 1773 O O . VAL B 1 66 ? 5.078 -16.25 -14.633 1 59.25 66 VAL B O 1
ATOM 1776 N N . HIS B 1 67 ? 5.125 -18.359 -14.008 1 58.84 67 HIS B N 1
ATOM 1777 C CA . HIS B 1 67 ? 3.734 -18.594 -14.383 1 58.84 67 HIS B CA 1
ATOM 1778 C C . HIS B 1 67 ? 2.916 -19.078 -13.18 1 58.84 67 HIS B C 1
ATOM 1780 O O . HIS B 1 67 ? 1.915 -19.766 -13.352 1 58.84 67 HIS B O 1
ATOM 1786 N N . GLY B 1 68 ? 3.305 -18.625 -12.133 1 63.72 68 GLY B N 1
ATOM 1787 C CA . GLY B 1 68 ? 2.684 -19.25 -10.984 1 63.72 68 GLY B CA 1
ATOM 1788 C C . GLY B 1 68 ? 1.453 -18.516 -10.484 1 63.72 68 GLY B C 1
ATOM 1789 O O . GLY B 1 68 ? 0.775 -18.984 -9.562 1 63.72 68 GLY B O 1
ATOM 1790 N N . GLY B 1 69 ? 1.105 -17.422 -11.227 1 67.81 69 GLY B N 1
ATOM 1791 C CA . GLY B 1 69 ? -0.119 -16.766 -10.812 1 67.81 69 GLY B CA 1
ATOM 1792 C C . GLY B 1 69 ? 0.13 -15.57 -9.906 1 67.81 69 GLY B C 1
ATOM 1793 O O . GLY B 1 69 ? -0.816 -14.945 -9.422 1 67.81 69 GLY B O 1
ATOM 1794 N N . GLY B 1 70 ? 1.301 -15.344 -9.688 1 83.19 70 GLY B N 1
ATOM 1795 C CA . GLY B 1 70 ? 1.649 -14.227 -8.828 1 83.19 70 GLY B CA 1
ATOM 1796 C C . GLY B 1 70 ? 1.484 -12.883 -9.5 1 83.19 70 GLY B C 1
ATOM 1797 O O . GLY B 1 70 ? 1.44 -11.844 -8.836 1 83.19 70 GLY B O 1
ATOM 1798 N N . GLU B 1 71 ? 1.259 -12.898 -10.828 1 86.06 71 GLU B N 1
ATOM 1799 C CA . GLU B 1 71 ? 1.238 -11.672 -11.617 1 86.06 71 GLU B CA 1
ATOM 1800 C C . GLU B 1 71 ? 0.065 -10.781 -11.211 1 86.06 71 GLU B C 1
ATOM 1802 O O . GLU B 1 71 ? 0.169 -9.547 -11.25 1 86.06 71 GLU B O 1
ATOM 1807 N N . HIS B 1 72 ? -1.031 -11.391 -10.844 1 88.75 72 HIS B N 1
ATOM 1808 C CA . HIS B 1 72 ? -2.191 -10.602 -10.438 1 88.75 72 HIS B CA 1
ATOM 1809 C C . HIS B 1 72 ? -1.854 -9.695 -9.258 1 88.75 72 HIS B C 1
ATOM 1811 O O . HIS B 1 72 ? -2.059 -8.477 -9.336 1 88.75 72 HIS B O 1
ATOM 1817 N N . TYR B 1 73 ? -1.294 -10.234 -8.266 1 93.38 73 TYR B N 1
ATOM 1818 C CA . TYR B 1 73 ? -0.999 -9.5 -7.039 1 93.38 73 TYR B CA 1
ATOM 1819 C C . TYR B 1 73 ? 0.208 -8.586 -7.223 1 93.38 73 TYR B C 1
ATOM 1821 O O . TYR B 1 73 ? 0.279 -7.512 -6.629 1 93.38 73 TYR B O 1
ATOM 1829 N N . GLU B 1 74 ? 1.161 -9.086 -8.023 1 93.81 74 GLU B N 1
ATOM 1830 C CA . GLU B 1 74 ? 2.32 -8.25 -8.328 1 93.81 74 GLU B CA 1
ATOM 1831 C C . GLU B 1 74 ? 1.898 -6.93 -8.961 1 93.81 74 GLU B C 1
ATOM 1833 O O . GLU B 1 74 ? 2.408 -5.867 -8.602 1 93.81 74 GLU B O 1
ATOM 1838 N N . LEU B 1 75 ? 0.982 -6.996 -9.891 1 95.44 75 LEU B N 1
ATOM 1839 C CA . LEU B 1 75 ? 0.48 -5.777 -10.516 1 95.44 75 LEU B CA 1
ATOM 1840 C C . LEU B 1 75 ? -0.239 -4.898 -9.5 1 95.44 75 LEU B C 1
ATOM 1842 O O . LEU B 1 75 ? -0.091 -3.674 -9.523 1 95.44 75 LEU B O 1
ATOM 1846 N N . MET B 1 76 ? -0.999 -5.492 -8.625 1 97.12 76 MET B N 1
ATOM 1847 C CA . MET B 1 76 ? -1.761 -4.738 -7.641 1 97.12 76 MET B CA 1
ATOM 1848 C C . MET B 1 76 ? -0.83 -3.984 -6.695 1 97.12 76 MET B C 1
ATOM 1850 O O . MET B 1 76 ? -0.978 -2.777 -6.5 1 97.12 76 MET B O 1
ATOM 1854 N N . ILE B 1 77 ? 0.114 -4.68 -6.109 1 98 77 ILE B N 1
ATOM 1855 C CA . ILE B 1 77 ? 1.027 -4.031 -5.176 1 98 77 ILE B CA 1
ATOM 1856 C C . ILE B 1 77 ? 1.873 -2.996 -5.914 1 98 77 ILE B C 1
ATOM 1858 O O . ILE B 1 77 ? 2.156 -1.921 -5.379 1 98 77 ILE B O 1
ATOM 1862 N N . SER B 1 78 ? 2.283 -3.301 -7.164 1 98.38 78 SER B N 1
ATOM 1863 C CA . SER B 1 78 ? 3.07 -2.359 -7.949 1 98.38 78 SER B CA 1
ATOM 1864 C C . SER B 1 78 ? 2.297 -1.069 -8.211 1 98.38 78 SER B C 1
ATOM 1866 O O . SER B 1 78 ? 2.855 0.025 -8.109 1 98.38 78 SER B O 1
ATOM 1868 N N . THR B 1 79 ? 1.074 -1.241 -8.508 1 98.69 79 THR B N 1
ATOM 1869 C CA . THR B 1 79 ? 0.232 -0.081 -8.781 1 98.69 79 THR B CA 1
ATOM 1870 C C . THR B 1 79 ? 0.13 0.812 -7.547 1 98.69 79 THR B C 1
ATOM 1872 O O . THR B 1 79 ? 0.253 2.035 -7.648 1 98.69 79 THR B O 1
ATOM 1875 N N . VAL B 1 80 ? -0.045 0.264 -6.379 1 98.88 80 VAL B N 1
ATOM 1876 C CA . VAL B 1 80 ? -0.111 1.012 -5.129 1 98.88 80 VAL B CA 1
ATOM 1877 C C . VAL B 1 80 ? 1.209 1.74 -4.891 1 98.88 80 VAL B C 1
ATOM 1879 O O . VAL B 1 80 ? 1.219 2.918 -4.527 1 98.88 80 VAL B O 1
ATOM 1882 N N . TYR B 1 81 ? 2.295 1.12 -5.141 1 98.94 81 TYR B N 1
ATOM 1883 C CA . TYR B 1 81 ? 3.604 1.684 -4.828 1 98.94 81 TYR B CA 1
ATOM 1884 C C . TYR B 1 81 ? 3.963 2.799 -5.801 1 98.94 81 TYR B C 1
ATOM 1886 O O . TYR B 1 81 ? 4.652 3.756 -5.434 1 98.94 81 TYR B O 1
ATOM 1894 N N . VAL B 1 82 ? 3.539 2.705 -7.043 1 98.88 82 VAL B N 1
ATOM 1895 C CA . VAL B 1 82 ? 3.777 3.795 -7.984 1 98.88 82 VAL B CA 1
ATOM 1896 C C . VAL B 1 82 ? 3.059 5.055 -7.508 1 98.88 82 VAL B C 1
ATOM 1898 O O . VAL B 1 82 ? 3.646 6.141 -7.477 1 98.88 82 VAL B O 1
ATOM 1901 N N . VAL B 1 83 ? 1.814 4.93 -7.09 1 98.94 83 VAL B N 1
ATOM 1902 C CA . VAL B 1 83 ? 1.071 6.062 -6.547 1 98.94 83 VAL B CA 1
ATOM 1903 C C . VAL B 1 83 ? 1.742 6.555 -5.266 1 98.94 83 VAL B C 1
ATOM 1905 O O . VAL B 1 83 ? 1.877 7.762 -5.051 1 98.94 83 VAL B O 1
ATOM 1908 N N . TRP B 1 84 ? 2.172 5.574 -4.414 1 98.94 84 TRP B N 1
ATOM 1909 C CA . TRP B 1 84 ? 2.865 5.887 -3.168 1 98.94 84 TRP B CA 1
ATOM 1910 C C . TRP B 1 84 ? 4.094 6.75 -3.43 1 98.94 84 TRP 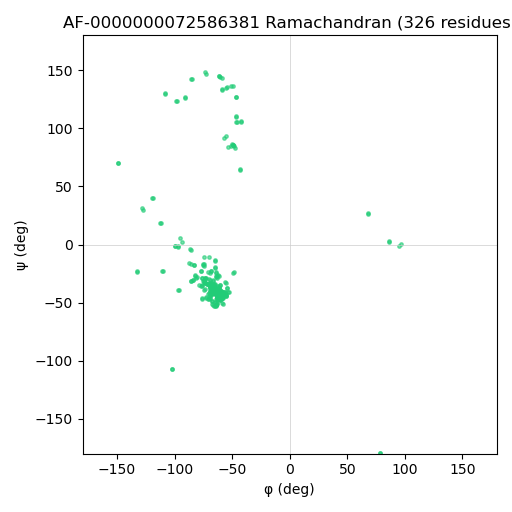B C 1
ATOM 1912 O O . TRP B 1 84 ? 4.293 7.773 -2.766 1 98.94 84 TRP B O 1
ATOM 1922 N N . GLY B 1 85 ? 4.863 6.426 -4.445 1 98.94 85 GLY B N 1
ATOM 1923 C CA . GLY B 1 85 ? 6.043 7.199 -4.801 1 98.94 85 GLY B CA 1
ATOM 1924 C C . GLY B 1 85 ? 5.723 8.625 -5.199 1 98.94 85 GLY B C 1
ATOM 1925 O O . GLY B 1 85 ? 6.426 9.555 -4.809 1 98.94 85 GLY B O 1
ATOM 1926 N N . ALA B 1 86 ? 4.676 8.789 -5.961 1 98.81 86 ALA B N 1
ATOM 1927 C CA . ALA B 1 86 ? 4.262 10.125 -6.375 1 98.81 86 ALA B CA 1
ATOM 1928 C C . ALA B 1 86 ? 3.885 10.984 -5.168 1 98.81 86 ALA B C 1
ATOM 1930 O O . ALA B 1 86 ? 4.207 12.172 -5.117 1 98.81 86 ALA B O 1
ATOM 1931 N N . PHE B 1 87 ? 3.221 10.367 -4.215 1 98.94 87 PHE B N 1
ATOM 1932 C CA . PHE B 1 87 ? 2.793 11.125 -3.045 1 98.94 87 PHE B CA 1
ATOM 1933 C C . PHE B 1 87 ? 3.973 11.414 -2.123 1 98.94 87 PHE B C 1
ATOM 1935 O O . PHE B 1 87 ? 3.996 12.43 -1.432 1 98.94 87 PHE B O 1
ATOM 1942 N N . LEU B 1 88 ? 4.953 10.5 -2.1 1 98.88 88 LEU B N 1
ATOM 1943 C CA . LEU B 1 88 ? 6.176 10.805 -1.367 1 98.88 88 LEU B CA 1
ATOM 1944 C C . LEU B 1 88 ? 6.867 12.031 -1.95 1 98.88 88 LEU B C 1
ATOM 1946 O O . LEU B 1 88 ? 7.41 12.852 -1.209 1 98.88 88 LEU B O 1
ATOM 1950 N N . TRP B 1 89 ? 6.832 12.094 -3.285 1 98.44 89 TRP B N 1
ATOM 1951 C CA . TRP B 1 89 ? 7.414 13.258 -3.943 1 98.44 89 TRP B CA 1
ATOM 1952 C C . TRP B 1 89 ? 6.762 14.547 -3.447 1 98.44 89 TRP B C 1
ATOM 1954 O O . TRP B 1 89 ? 7.453 15.516 -3.129 1 98.44 89 TRP B O 1
ATOM 1964 N N . LYS B 1 90 ? 5.461 14.547 -3.287 1 98.06 90 LYS B N 1
ATOM 1965 C CA . LYS B 1 90 ? 4.699 15.695 -2.795 1 98.06 90 LYS B CA 1
ATOM 1966 C C . LYS B 1 90 ? 4.977 15.945 -1.315 1 98.06 90 LYS B C 1
ATOM 1968 O O . LYS B 1 90 ? 5.117 17.094 -0.889 1 98.06 90 LYS B O 1
ATOM 1973 N N . ALA B 1 91 ? 5.039 14.898 -0.54 1 98.44 91 ALA B N 1
ATOM 1974 C CA . ALA B 1 91 ? 5.242 15.008 0.902 1 98.44 91 ALA B CA 1
ATOM 1975 C C . ALA B 1 91 ? 6.582 15.672 1.214 1 98.44 91 ALA B C 1
ATOM 1977 O O . ALA B 1 91 ? 6.734 16.312 2.252 1 98.44 91 ALA B O 1
ATOM 1978 N N . ALA B 1 92 ? 7.5 15.516 0.308 1 98.31 92 ALA B N 1
ATOM 1979 C CA . ALA B 1 92 ? 8.852 16.031 0.499 1 98.31 92 ALA B CA 1
ATOM 1980 C C . ALA B 1 92 ? 8.859 17.547 0.57 1 98.31 92 ALA B C 1
ATOM 1982 O O . ALA B 1 92 ? 9.805 18.156 1.077 1 98.31 92 ALA B O 1
ATOM 1983 N N . ASP B 1 93 ? 7.832 18.172 0.075 1 97.31 93 ASP B N 1
ATOM 1984 C CA . ASP B 1 93 ? 7.75 19.625 0.09 1 97.31 93 ASP B CA 1
ATOM 1985 C C . ASP B 1 93 ? 7.562 20.156 1.512 1 97.31 93 ASP B C 1
ATOM 1987 O O . ASP B 1 93 ? 7.961 21.281 1.819 1 97.31 93 ASP B O 1
ATOM 1991 N N . ALA B 1 94 ? 6.902 19.469 2.348 1 96.69 94 ALA B N 1
ATOM 1992 C CA . ALA B 1 94 ? 6.629 19.844 3.734 1 96.69 94 ALA B CA 1
ATOM 1993 C C . ALA B 1 94 ? 6.52 18.609 4.617 1 96.69 94 ALA B C 1
ATOM 1995 O O . ALA B 1 94 ? 5.449 18.312 5.152 1 96.69 94 ALA B O 1
ATOM 1996 N N . PRO B 1 95 ? 7.664 17.969 4.812 1 97.38 95 PRO B N 1
ATOM 1997 C CA . PRO B 1 95 ? 7.641 16.672 5.484 1 97.38 95 PRO B CA 1
ATOM 1998 C C . PRO B 1 95 ? 6.938 16.703 6.84 1 97.38 95 PRO B C 1
ATOM 2000 O O . PRO B 1 95 ? 6.168 15.805 7.168 1 97.38 95 PRO B O 1
ATOM 2003 N N . PHE B 1 96 ? 7.082 17.719 7.578 1 95.88 96 PHE B N 1
ATOM 2004 C CA . PHE B 1 96 ? 6.566 17.75 8.938 1 95.88 96 PHE B CA 1
ATOM 2005 C C . PHE B 1 96 ? 5.062 17.984 8.945 1 95.88 96 PHE B C 1
ATOM 2007 O O . PHE B 1 96 ? 4.375 17.609 9.898 1 95.88 96 PHE B O 1
ATOM 2014 N N . GLU B 1 97 ? 4.508 18.578 7.863 1 95.31 97 GLU B N 1
ATOM 2015 C CA . GLU B 1 97 ? 3.062 18.703 7.703 1 95.31 97 GLU B CA 1
ATOM 2016 C C . GLU B 1 97 ? 2.424 17.375 7.328 1 95.31 97 GLU B C 1
ATOM 2018 O O . GLU B 1 97 ? 1.211 17.203 7.457 1 95.31 97 GLU B O 1
ATOM 2023 N N . HIS B 1 98 ? 3.246 16.5 6.867 1 97.75 98 HIS B N 1
ATOM 2024 C CA . HIS B 1 98 ? 2.768 15.211 6.395 1 97.75 98 HIS B CA 1
ATOM 2025 C C . HIS B 1 98 ? 3.379 14.07 7.203 1 97.75 98 HIS B C 1
ATOM 2027 O O . HIS B 1 98 ? 3.721 13.023 6.648 1 97.75 98 HIS B O 1
ATOM 2033 N N . ALA B 1 99 ? 3.488 14.273 8.438 1 97.56 99 ALA B N 1
ATOM 2034 C CA . ALA B 1 99 ? 4.215 13.359 9.32 1 97.56 99 ALA B CA 1
ATOM 2035 C C . ALA B 1 99 ? 3.523 12 9.391 1 97.56 99 ALA B C 1
ATOM 2037 O O . ALA B 1 99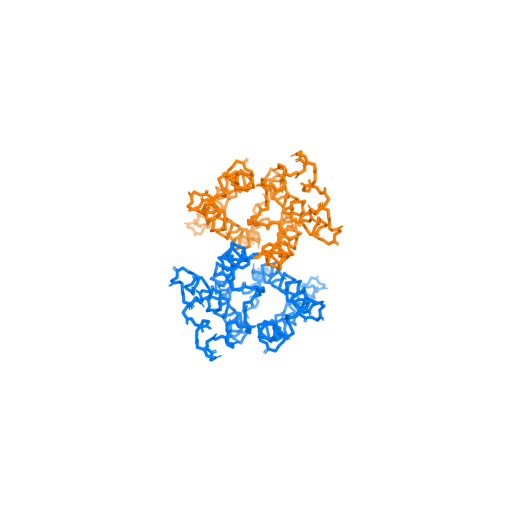 ? 4.188 10.961 9.398 1 97.56 99 ALA B O 1
ATOM 2038 N N . LEU B 1 100 ? 2.205 12.031 9.484 1 98.5 100 LEU B N 1
ATOM 2039 C CA . LEU B 1 100 ? 1.501 10.758 9.586 1 98.5 100 LEU B CA 1
ATOM 2040 C C . LEU B 1 100 ? 1.754 9.898 8.352 1 98.5 100 LEU B C 1
ATOM 2042 O O . LEU B 1 100 ? 1.95 8.688 8.461 1 98.5 100 LEU B O 1
ATOM 2046 N N . PHE B 1 101 ? 1.717 10.539 7.148 1 98.81 101 PHE B N 1
ATOM 2047 C CA . PHE B 1 101 ? 1.96 9.836 5.895 1 98.81 101 PHE B CA 1
ATOM 2048 C C . PHE B 1 101 ? 3.369 9.258 5.863 1 98.81 101 PHE B C 1
ATOM 2050 O O . PHE B 1 101 ? 3.574 8.133 5.402 1 98.81 101 PHE B O 1
ATOM 2057 N N . LEU B 1 102 ? 4.301 9.992 6.348 1 98.88 102 LEU B N 1
ATOM 2058 C CA . LEU B 1 102 ? 5.688 9.539 6.344 1 98.88 102 LEU B CA 1
ATOM 2059 C C . LEU B 1 102 ? 5.906 8.461 7.398 1 98.88 102 LEU B C 1
ATOM 2061 O O . LEU B 1 102 ? 6.656 7.508 7.172 1 98.88 102 LEU B O 1
ATOM 2065 N N . ASP B 1 103 ? 5.285 8.594 8.555 1 98.75 103 ASP B N 1
ATOM 2066 C CA . ASP B 1 103 ? 5.316 7.527 9.547 1 98.75 103 ASP B CA 1
ATOM 2067 C C . ASP B 1 103 ? 4.695 6.246 8.992 1 98.75 103 ASP B C 1
ATOM 2069 O O . ASP B 1 103 ? 5.207 5.148 9.227 1 98.75 103 ASP B O 1
ATOM 2073 N N . PHE B 1 104 ? 3.574 6.379 8.312 1 98.94 104 PHE B N 1
ATOM 2074 C CA . PHE B 1 104 ? 2.939 5.254 7.629 1 98.94 104 PHE B CA 1
ATOM 2075 C C . PHE B 1 104 ? 3.912 4.586 6.668 1 98.94 104 PHE B C 1
ATOM 2077 O O . PHE B 1 104 ? 3.982 3.357 6.602 1 98.94 104 PHE B O 1
ATOM 2084 N N . THR B 1 105 ? 4.633 5.379 5.91 1 98.94 105 THR B N 1
ATOM 2085 C CA . THR B 1 105 ? 5.598 4.863 4.945 1 98.94 105 THR B CA 1
ATOM 2086 C C . THR B 1 105 ? 6.656 4.012 5.637 1 98.94 105 THR B C 1
ATOM 2088 O O . THR B 1 105 ? 7.012 2.936 5.152 1 98.94 105 THR B O 1
ATOM 2091 N N . VAL B 1 106 ? 7.105 4.488 6.781 1 98.88 106 VAL B N 1
ATOM 2092 C CA . VAL B 1 106 ? 8.102 3.727 7.527 1 98.88 106 VAL B CA 1
ATOM 2093 C C . VAL B 1 106 ? 7.5 2.406 8 1 98.88 106 VAL B C 1
ATOM 2095 O O . VAL B 1 106 ? 8.023 1.332 7.688 1 98.88 106 VAL B O 1
ATOM 2098 N N . VAL B 1 107 ? 6.375 2.43 8.68 1 98.88 107 VAL B N 1
ATOM 2099 C CA . VAL B 1 107 ? 5.82 1.268 9.359 1 98.88 107 VAL B CA 1
ATOM 2100 C C . VAL B 1 107 ? 5.332 0.248 8.336 1 98.88 107 VAL B C 1
ATOM 2102 O O . VAL B 1 107 ? 5.574 -0.953 8.484 1 98.88 107 VAL B O 1
ATOM 2105 N N . ALA B 1 108 ? 4.66 0.7 7.301 1 98.94 108 ALA B N 1
ATOM 2106 C CA . ALA B 1 108 ? 4.133 -0.208 6.285 1 98.94 108 ALA B CA 1
ATOM 2107 C C . ALA B 1 108 ? 5.266 -0.91 5.539 1 98.94 108 ALA B C 1
ATOM 2109 O O . ALA B 1 108 ? 5.156 -2.094 5.207 1 98.94 108 ALA B O 1
ATOM 2110 N N . ASN B 1 109 ? 6.355 -0.178 5.281 1 98.94 109 ASN B N 1
ATOM 2111 C CA . ASN B 1 109 ? 7.441 -0.806 4.539 1 98.94 109 ASN B CA 1
ATOM 2112 C C . ASN B 1 109 ? 8.32 -1.669 5.445 1 98.94 109 ASN B C 1
ATOM 2114 O O . ASN B 1 109 ? 8.867 -2.68 5.004 1 98.94 109 ASN B O 1
ATOM 2118 N N . VAL B 1 110 ? 8.438 -1.366 6.742 1 98.88 110 VAL B N 1
ATOM 2119 C CA . VAL B 1 110 ? 9.062 -2.299 7.676 1 98.88 110 VAL B CA 1
ATOM 2120 C C . VAL B 1 110 ? 8.281 -3.613 7.691 1 98.88 110 VAL B C 1
ATOM 2122 O O . VAL B 1 110 ? 8.883 -4.691 7.652 1 98.88 110 VAL B O 1
ATOM 2125 N N . ALA B 1 111 ? 6.969 -3.541 7.77 1 98.81 111 ALA B N 1
ATOM 2126 C CA . ALA B 1 111 ? 6.133 -4.738 7.766 1 98.81 111 ALA B CA 1
ATOM 2127 C C . ALA B 1 111 ? 6.281 -5.504 6.453 1 98.81 111 ALA B C 1
ATOM 2129 O O . ALA B 1 111 ? 6.453 -6.727 6.457 1 98.81 111 ALA B O 1
ATOM 2130 N N . HIS B 1 112 ? 6.246 -4.809 5.301 1 98.69 112 HIS B N 1
ATOM 2131 C CA . HIS B 1 112 ? 6.34 -5.406 3.975 1 98.69 112 HIS B CA 1
ATOM 2132 C C . HIS B 1 112 ? 7.695 -6.074 3.768 1 98.69 112 HIS B C 1
ATOM 2134 O O . HIS B 1 112 ? 7.766 -7.277 3.504 1 98.69 112 HIS B O 1
ATOM 2140 N N . PHE B 1 113 ? 8.773 -5.316 4.012 1 98.44 113 PHE B N 1
ATOM 2141 C CA . PHE B 1 113 ? 10.109 -5.848 3.768 1 98.44 113 PHE B CA 1
ATOM 2142 C C . PHE B 1 113 ? 10.492 -6.863 4.84 1 98.44 113 PHE B C 1
ATOM 2144 O O . PHE B 1 113 ? 11.258 -7.793 4.574 1 98.44 113 PHE B O 1
ATOM 2151 N N . GLY B 1 114 ? 10 -6.66 6.086 1 98.44 114 GLY B N 1
ATOM 2152 C CA . GLY B 1 114 ? 10.172 -7.684 7.105 1 98.44 114 GLY B CA 1
ATOM 2153 C C . GLY B 1 114 ? 9.562 -9.023 6.719 1 98.44 114 GLY B C 1
ATOM 2154 O O . GLY B 1 114 ? 10.188 -10.07 6.91 1 98.44 114 GLY B O 1
ATOM 2155 N N . LEU B 1 115 ? 8.367 -8.898 6.234 1 97.94 115 LEU B N 1
ATOM 2156 C CA . LEU B 1 115 ? 7.719 -10.117 5.754 1 97.94 115 LEU B CA 1
ATOM 2157 C C . LEU B 1 115 ? 8.523 -10.75 4.625 1 97.94 115 LEU B C 1
ATOM 2159 O O . LEU B 1 115 ? 8.711 -11.969 4.598 1 97.94 115 LEU B O 1
ATOM 2163 N N . MET B 1 116 ? 8.977 -9.961 3.662 1 97 116 MET B N 1
ATOM 2164 C CA . MET B 1 116 ? 9.797 -10.469 2.564 1 97 116 MET B CA 1
ATOM 2165 C C . MET B 1 116 ? 11.039 -11.172 3.096 1 97 116 MET B C 1
ATOM 2167 O O . MET B 1 116 ? 11.477 -12.18 2.535 1 97 116 MET B O 1
ATOM 2171 N N . PHE B 1 117 ? 11.625 -10.57 4.113 1 97.44 117 PHE B N 1
ATOM 2172 C CA . PHE B 1 117 ? 12.82 -11.156 4.711 1 97.44 117 PHE B CA 1
ATOM 2173 C C . PHE B 1 117 ? 12.531 -12.547 5.25 1 97.44 117 PHE B C 1
ATOM 2175 O O . PHE B 1 117 ? 13.273 -13.492 4.973 1 97.44 117 PHE B O 1
ATOM 2182 N N . VAL B 1 118 ? 11.461 -12.727 5.949 1 96.94 118 VAL B N 1
ATOM 2183 C CA . VAL B 1 118 ? 11.062 -14.016 6.508 1 96.94 118 VAL B CA 1
ATOM 2184 C C . VAL B 1 118 ? 10.734 -14.984 5.379 1 96.94 118 VAL B C 1
ATOM 2186 O O . VAL B 1 118 ? 11.164 -16.141 5.398 1 96.94 118 VAL B O 1
ATOM 2189 N N . GLN B 1 119 ? 10.039 -14.516 4.359 1 93.44 119 GLN B N 1
ATOM 2190 C CA . GLN B 1 119 ? 9.703 -15.359 3.219 1 93.44 119 GLN B CA 1
ATOM 2191 C C . GLN B 1 119 ? 10.953 -15.812 2.48 1 93.44 119 GLN B C 1
ATOM 2193 O O . GLN B 1 119 ? 11.047 -16.969 2.057 1 93.44 119 GLN B O 1
ATOM 2198 N N . GLY B 1 120 ? 11.875 -14.922 2.312 1 93.44 120 GLY B N 1
ATOM 2199 C CA . GLY B 1 120 ? 13.117 -15.273 1.643 1 93.44 120 GLY B CA 1
ATOM 2200 C C . GLY B 1 120 ? 13.922 -16.328 2.385 1 93.44 120 GLY B C 1
ATOM 2201 O O . GLY B 1 120 ? 14.648 -17.094 1.769 1 93.44 120 GLY B O 1
ATOM 2202 N N . LEU B 1 121 ? 13.781 -16.422 3.682 1 94.19 121 LEU B N 1
ATOM 2203 C CA . LEU B 1 121 ? 14.508 -17.375 4.512 1 94.19 121 LEU B CA 1
ATOM 2204 C C . LEU B 1 121 ? 13.781 -18.71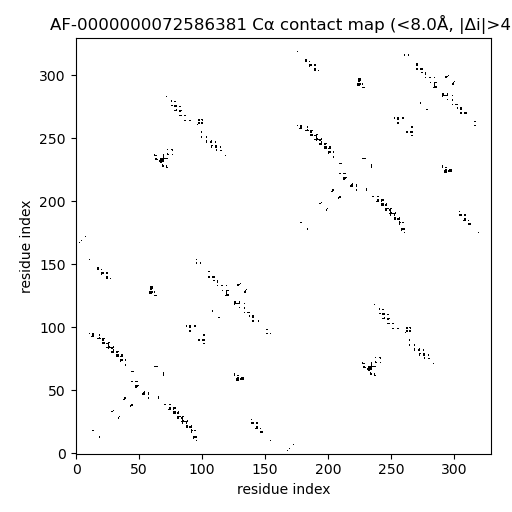9 4.559 1 94.19 121 LEU B C 1
ATOM 2206 O O . LEU B 1 121 ? 14.414 -19.766 4.613 1 94.19 121 LEU B O 1
ATOM 2210 N N . THR B 1 122 ? 12.445 -18.672 4.465 1 90.62 122 THR B N 1
ATOM 2211 C CA . THR B 1 122 ? 11.703 -19.859 4.871 1 90.62 122 THR B CA 1
ATOM 2212 C C . THR B 1 122 ? 11.062 -20.531 3.664 1 90.62 122 THR B C 1
ATOM 2214 O O . THR B 1 122 ? 10.734 -21.719 3.711 1 90.62 122 THR B O 1
ATOM 2217 N N . MET B 1 123 ? 10.828 -19.859 2.576 1 83.69 123 MET B N 1
ATOM 2218 C CA . MET B 1 123 ? 10.164 -20.438 1.419 1 83.69 123 MET B CA 1
ATOM 2219 C C . MET B 1 123 ? 11.18 -21.047 0.449 1 83.69 123 MET B C 1
ATOM 2221 O O . MET B 1 123 ? 12.125 -20.359 0.044 1 83.69 123 MET B O 1
ATOM 2225 N N . PRO B 1 124 ? 10.977 -22.25 0.121 1 82.12 124 PRO B N 1
ATOM 2226 C CA . PRO B 1 124 ? 11.938 -22.922 -0.761 1 82.12 124 PRO B CA 1
ATOM 2227 C C . PRO B 1 124 ? 12.102 -22.219 -2.104 1 82.12 124 PRO B C 1
ATOM 2229 O O . PRO B 1 124 ? 11.109 -21.828 -2.723 1 82.12 124 PRO B O 1
ATOM 2232 N N . GLY B 1 125 ? 13.344 -22 -2.57 1 81.75 125 GLY B N 1
ATOM 2233 C CA . GLY B 1 125 ? 13.633 -21.438 -3.881 1 81.75 125 GLY B CA 1
ATOM 2234 C C . GLY B 1 125 ? 13.641 -19.922 -3.889 1 81.75 125 GLY B C 1
ATOM 2235 O O . GLY B 1 125 ? 13.867 -19.297 -4.93 1 81.75 125 GLY B O 1
ATOM 2236 N N . GLU B 1 126 ? 13.453 -19.328 -2.672 1 83.88 126 GLU B N 1
ATOM 2237 C CA . GLU B 1 126 ? 13.273 -17.875 -2.668 1 83.88 126 GLU B CA 1
ATOM 2238 C C . GLU B 1 126 ? 14.461 -17.188 -2.004 1 83.88 126 GLU B C 1
ATOM 2240 O O . GLU B 1 126 ? 14.422 -15.977 -1.77 1 83.88 126 GLU B O 1
ATOM 2245 N N . HIS B 1 127 ? 15.648 -17.766 -1.819 1 87.56 127 HIS B N 1
ATOM 2246 C CA . HIS B 1 127 ? 16.781 -17.203 -1.087 1 87.56 127 HIS B CA 1
ATOM 2247 C C . HIS B 1 127 ? 17.453 -16.078 -1.875 1 87.56 127 HIS B C 1
ATOM 2249 O O . HIS B 1 127 ? 18.016 -15.156 -1.289 1 87.56 127 HIS B O 1
ATOM 2255 N N . LEU B 1 128 ? 17.344 -16.203 -3.18 1 87.5 128 LEU B N 1
ATOM 2256 C CA . LEU B 1 128 ? 18 -15.195 -4.012 1 87.5 128 LEU B CA 1
ATOM 2257 C C . LEU B 1 128 ? 17.375 -13.82 -3.795 1 87.5 128 LEU B C 1
ATOM 2259 O O . LEU B 1 128 ? 18.016 -12.797 -4.02 1 87.5 128 LEU B O 1
ATOM 2263 N N . HIS B 1 129 ? 16.203 -13.789 -3.375 1 88.88 129 HIS B N 1
ATOM 2264 C CA . HIS B 1 129 ? 15.508 -12.531 -3.1 1 88.88 129 HIS B CA 1
ATOM 2265 C C . HIS B 1 129 ? 16.188 -11.773 -1.965 1 88.88 129 HIS B C 1
ATOM 2267 O O . HIS B 1 129 ? 16.094 -10.547 -1.891 1 88.88 129 HIS B O 1
ATOM 2273 N N . LEU B 1 130 ? 16.828 -12.492 -1.067 1 93.38 130 LEU B N 1
ATOM 2274 C CA . LEU B 1 130 ? 17.484 -11.852 0.072 1 93.38 130 LEU B CA 1
ATOM 2275 C C . LEU B 1 130 ? 18.562 -10.883 -0.393 1 93.38 130 LEU B C 1
ATOM 2277 O O . LEU B 1 130 ? 18.719 -9.805 0.179 1 93.38 130 LEU B O 1
ATOM 2281 N N . VAL B 1 131 ? 19.234 -11.266 -1.502 1 93.38 131 VAL B N 1
ATOM 2282 C CA . VAL B 1 131 ? 20.312 -10.391 -1.991 1 93.38 131 VAL B CA 1
ATOM 2283 C C . VAL B 1 131 ? 19.781 -9.539 -3.148 1 93.38 131 VAL B C 1
ATOM 2285 O O . VAL B 1 131 ? 20.531 -8.734 -3.715 1 93.38 131 VAL B O 1
ATOM 2288 N N . GLY B 1 132 ? 18.578 -9.695 -3.529 1 95.81 132 GLY B N 1
ATOM 2289 C CA . GLY B 1 132 ? 17.938 -8.945 -4.598 1 95.81 132 GLY B CA 1
ATOM 2290 C C . GLY B 1 132 ? 17.016 -7.855 -4.09 1 95.81 132 GLY B C 1
ATOM 2291 O O . GLY B 1 132 ? 17.484 -6.875 -3.494 1 95.81 132 GLY B O 1
ATOM 2292 N N . ASP B 1 133 ? 15.711 -8.141 -4.242 1 96.69 133 ASP B N 1
ATOM 2293 C CA . ASP B 1 133 ? 14.758 -7.07 -3.969 1 96.69 133 ASP B CA 1
ATOM 2294 C C . ASP B 1 133 ? 14.594 -6.848 -2.467 1 96.69 133 ASP B C 1
ATOM 2296 O O . ASP B 1 133 ? 14.328 -5.727 -2.025 1 96.69 133 ASP B O 1
ATOM 2300 N N . VAL B 1 134 ? 14.773 -7.836 -1.604 1 97.75 134 VAL B N 1
ATOM 2301 C CA . VAL B 1 134 ? 14.672 -7.648 -0.161 1 97.75 134 VAL B CA 1
ATOM 2302 C C . VAL B 1 134 ? 15.781 -6.707 0.313 1 97.75 134 VAL B C 1
ATOM 2304 O O . VAL B 1 134 ? 15.508 -5.738 1.03 1 97.75 134 VAL B O 1
ATOM 2307 N N . ALA B 1 135 ? 17.031 -6.98 -0.093 1 97.81 135 ALA B N 1
ATOM 2308 C CA . ALA B 1 135 ? 18.156 -6.121 0.278 1 97.81 135 ALA B CA 1
ATOM 2309 C C . ALA B 1 135 ? 17.953 -4.699 -0.236 1 97.81 135 ALA B C 1
ATOM 2311 O O . ALA B 1 135 ? 18.188 -3.73 0.487 1 97.81 135 ALA B O 1
ATOM 2312 N N . LEU B 1 136 ? 17.562 -4.582 -1.482 1 97.75 136 LEU B N 1
ATOM 2313 C CA . LEU B 1 136 ? 17.328 -3.275 -2.086 1 97.75 136 LEU B CA 1
ATOM 2314 C C . LEU B 1 136 ? 16.266 -2.504 -1.322 1 97.75 136 LEU B C 1
ATOM 2316 O O . LEU B 1 136 ? 16.422 -1.311 -1.054 1 97.75 136 LEU B O 1
ATOM 2320 N N . GLY B 1 137 ? 15.164 -3.15 -0.948 1 98.25 137 GLY B N 1
ATOM 2321 C CA . GLY B 1 137 ? 14.102 -2.516 -0.183 1 98.25 137 GLY B CA 1
ATOM 2322 C C . GLY B 1 137 ? 14.555 -2.037 1.184 1 98.25 137 GLY B C 1
ATOM 2323 O O . GLY B 1 137 ? 14.281 -0.898 1.568 1 98.25 137 GLY B O 1
ATOM 2324 N N . TRP B 1 138 ? 15.266 -2.893 1.924 1 98.38 138 TRP B N 1
ATOM 2325 C CA . TRP B 1 138 ? 15.727 -2.545 3.264 1 98.38 138 TRP B CA 1
ATOM 2326 C C . TRP B 1 138 ? 16.75 -1.406 3.211 1 98.38 138 TRP B C 1
ATOM 2328 O O . TRP B 1 138 ? 16.766 -0.546 4.094 1 98.38 138 TRP B O 1
ATOM 2338 N N . LEU B 1 139 ? 17.578 -1.415 2.176 1 98.38 139 LEU B N 1
ATOM 2339 C CA . LEU B 1 139 ? 18.562 -0.339 2.041 1 98.38 139 LEU B CA 1
ATOM 2340 C C . LEU B 1 139 ? 17.859 1.004 1.848 1 98.38 139 LEU B C 1
ATOM 2342 O O . LEU B 1 139 ? 18.172 1.974 2.545 1 98.38 139 LEU B O 1
ATOM 2346 N N . ALA B 1 140 ? 16.938 1.11 0.929 1 98.44 140 ALA B N 1
ATOM 2347 C CA . ALA B 1 140 ? 16.188 2.342 0.674 1 98.44 140 ALA B CA 1
ATOM 2348 C C . ALA B 1 140 ? 15.422 2.783 1.916 1 98.44 140 ALA B C 1
ATOM 2350 O O . ALA B 1 140 ? 15.43 3.965 2.27 1 98.44 140 ALA B O 1
ATOM 2351 N N . LEU B 1 141 ? 14.805 1.811 2.594 1 98.69 141 LEU B N 1
ATOM 2352 C CA . LEU B 1 141 ? 14.023 2.131 3.777 1 98.69 141 LEU B CA 1
ATOM 2353 C C . LEU B 1 141 ? 14.914 2.613 4.914 1 98.69 141 LEU B C 1
ATOM 2355 O O . LEU B 1 141 ? 14.562 3.543 5.641 1 98.69 141 LEU B O 1
ATOM 2359 N N . ALA B 1 142 ? 16.047 1.954 5.102 1 98.56 142 ALA B N 1
ATOM 2360 C CA . ALA B 1 142 ? 16.969 2.326 6.172 1 98.56 142 ALA B CA 1
ATOM 2361 C C . ALA B 1 142 ? 17.469 3.758 5.996 1 98.56 142 ALA B C 1
ATOM 2363 O O . ALA B 1 142 ? 17.547 4.516 6.965 1 98.56 142 ALA B O 1
ATOM 2364 N N . LEU B 1 143 ? 17.781 4.105 4.754 1 98.5 143 LEU B N 1
ATOM 2365 C CA . LEU B 1 143 ? 18.203 5.469 4.48 1 98.5 143 LEU B CA 1
ATOM 2366 C C . LEU B 1 143 ? 17.109 6.469 4.832 1 98.5 143 LEU B C 1
ATOM 2368 O O . LEU B 1 143 ? 17.375 7.48 5.484 1 98.5 143 LEU B O 1
ATOM 2372 N N . PHE B 1 144 ? 15.953 6.199 4.48 1 98.69 144 PHE B N 1
ATOM 2373 C CA . PHE B 1 144 ? 14.82 7.07 4.762 1 98.69 144 PHE B CA 1
ATOM 2374 C C . PHE B 1 144 ? 14.547 7.137 6.262 1 98.69 144 PHE B C 1
ATOM 2376 O O . PHE B 1 144 ? 14.461 8.227 6.832 1 98.69 144 PHE B O 1
ATOM 2383 N N . ALA B 1 145 ? 14.422 5.988 6.91 1 98.56 145 ALA B N 1
ATOM 2384 C CA . ALA B 1 145 ? 14.086 5.934 8.336 1 98.56 145 ALA B CA 1
ATOM 2385 C C . ALA B 1 145 ? 15.156 6.629 9.172 1 98.56 145 ALA B C 1
ATOM 2387 O O . ALA B 1 145 ? 14.836 7.316 10.148 1 98.56 145 ALA B O 1
ATOM 2388 N N . ALA B 1 146 ? 16.375 6.484 8.797 1 97.88 146 ALA B N 1
ATOM 2389 C CA . ALA B 1 146 ? 17.484 7.059 9.555 1 97.88 146 ALA B CA 1
ATOM 2390 C C . ALA B 1 146 ? 17.469 8.586 9.477 1 97.88 146 ALA B C 1
ATOM 2392 O O . ALA B 1 146 ? 18.062 9.258 10.328 1 97.88 146 ALA B O 1
ATOM 2393 N N . THR B 1 147 ? 16.859 9.109 8.492 1 97.44 147 THR B N 1
ATOM 2394 C CA . THR B 1 147 ? 16.797 10.555 8.328 1 97.44 147 THR B CA 1
ATOM 2395 C C . THR B 1 147 ? 15.484 11.094 8.898 1 97.44 147 THR B C 1
ATOM 2397 O O . THR B 1 147 ? 15.477 12.109 9.594 1 97.44 147 THR B O 1
ATOM 2400 N N . TRP B 1 148 ? 14.445 10.391 8.688 1 97.94 148 TRP B N 1
ATOM 2401 C CA . TRP B 1 148 ? 13.117 10.867 9.062 1 97.94 148 TRP B CA 1
ATOM 2402 C C . TRP B 1 148 ? 12.898 10.75 10.57 1 97.94 148 TRP B C 1
ATOM 2404 O O . TRP B 1 148 ? 12.445 11.703 11.211 1 97.94 148 TRP B O 1
ATOM 2414 N N . LEU B 1 149 ? 13.227 9.648 11.148 1 97.38 149 LEU B N 1
ATOM 2415 C CA . LEU B 1 149 ? 12.836 9.367 12.523 1 97.38 149 LEU B CA 1
ATOM 2416 C C . LEU B 1 149 ? 13.516 10.328 13.492 1 97.38 149 LEU B C 1
ATOM 2418 O O . LEU B 1 149 ? 12.859 10.898 14.367 1 97.38 149 LEU B O 1
ATOM 2422 N N . PRO B 1 150 ? 14.797 10.656 13.328 1 95.44 150 PRO B N 1
ATOM 2423 C CA . PRO B 1 150 ? 15.406 11.664 14.203 1 95.44 150 PRO B CA 1
ATOM 2424 C C . PRO B 1 150 ? 14.836 13.062 13.977 1 95.44 150 PRO B C 1
ATOM 2426 O O . PRO B 1 150 ? 14.641 13.812 14.938 1 95.44 150 PRO B O 1
ATOM 2429 N N . ALA B 1 151 ? 14.586 13.367 12.711 1 94.25 151 ALA B N 1
ATOM 2430 C CA . ALA B 1 151 ? 14.023 14.672 12.398 1 94.25 151 ALA B CA 1
ATOM 2431 C C . ALA B 1 151 ? 12.641 14.836 13.023 1 94.25 151 ALA B C 1
ATOM 2433 O O . ALA B 1 151 ? 12.312 15.898 13.555 1 94.25 151 ALA B O 1
ATOM 2434 N N . ARG B 1 152 ? 11.898 13.828 12.898 1 91.38 152 ARG B N 1
ATOM 2435 C CA . ARG B 1 152 ? 10.555 13.789 13.469 1 91.38 152 ARG B CA 1
ATOM 2436 C C . ARG B 1 152 ? 10.594 13.945 14.984 1 91.38 152 ARG B C 1
ATOM 2438 O O . ARG B 1 152 ? 9.781 14.672 15.562 1 91.38 152 ARG B O 1
ATOM 2445 N N . GLY B 1 153 ? 11.438 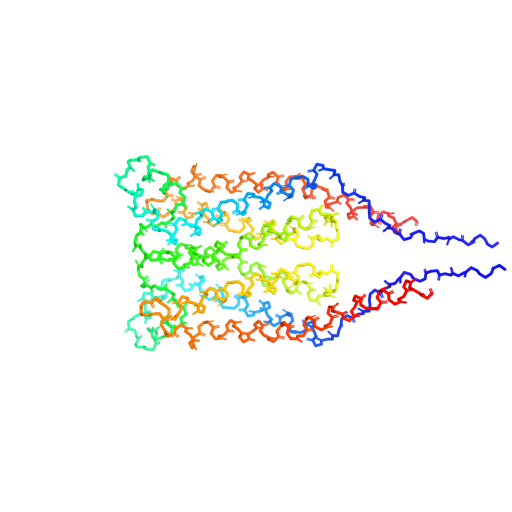13.297 15.609 1 89.56 153 GLY B N 1
ATOM 2446 C CA . GLY B 1 153 ? 11.594 13.383 17.047 1 89.56 153 GLY B CA 1
ATOM 2447 C C . GLY B 1 153 ? 12.008 14.758 17.531 1 89.56 153 GLY B C 1
ATOM 2448 O O . GLY B 1 153 ? 11.531 15.234 18.562 1 89.56 153 GLY B O 1
ATOM 2449 N N . ASN B 1 154 ? 12.828 15.359 16.812 1 83.94 154 ASN B N 1
ATOM 2450 C CA . ASN B 1 154 ? 13.32 16.688 17.156 1 83.94 154 ASN B CA 1
ATOM 2451 C C . ASN B 1 154 ? 12.219 17.734 17.078 1 83.94 154 ASN B C 1
ATOM 2453 O O . ASN B 1 154 ? 12.172 18.672 17.875 1 83.94 154 ASN B O 1
ATOM 2457 N N . THR B 1 155 ? 11.375 17.578 16.156 1 80.44 155 THR B N 1
ATOM 2458 C CA . THR B 1 155 ? 10.266 18.516 15.992 1 80.44 155 THR B CA 1
ATOM 2459 C C . THR B 1 155 ? 9.266 18.375 17.141 1 80.44 155 THR B C 1
ATOM 2461 O O . THR B 1 155 ? 8.719 19.375 17.609 1 80.44 155 THR B O 1
ATOM 2464 N N . ARG B 1 156 ? 9.07 17.188 17.609 1 78.12 156 ARG B N 1
ATOM 2465 C CA . ARG B 1 156 ? 8.156 16.938 18.719 1 78.12 156 ARG B CA 1
ATOM 2466 C C . ARG B 1 156 ? 8.711 17.531 20.016 1 78.12 156 ARG B C 1
ATOM 2468 O O . ARG B 1 156 ? 7.965 18.109 20.812 1 78.12 156 ARG B O 1
ATOM 2475 N N . LYS B 1 157 ? 10.023 17.469 20.219 1 76.44 157 LYS B N 1
ATOM 2476 C CA . LYS B 1 157 ? 10.688 18 21.406 1 76.44 157 LYS B CA 1
ATOM 2477 C C . LYS B 1 157 ? 10.617 19.531 21.438 1 76.44 157 LYS B C 1
ATOM 2479 O O . LYS B 1 157 ? 10.414 20.125 22.484 1 76.44 157 LYS B O 1
ATOM 2484 N N . ARG B 1 158 ? 10.727 20.031 20.359 1 72.69 158 ARG B N 1
ATOM 2485 C CA . ARG B 1 158 ? 10.695 21.484 20.281 1 72.69 158 ARG B CA 1
ATOM 2486 C C . ARG B 1 158 ? 9.305 22.016 20.594 1 72.69 158 ARG B C 1
ATOM 2488 O O . ARG B 1 158 ? 9.164 23.062 21.25 1 72.69 158 ARG B O 1
ATOM 2495 N N . HIS B 1 159 ? 8.352 21.328 20.172 1 70.44 159 HIS B N 1
ATOM 2496 C CA . HIS B 1 159 ? 6.977 21.734 20.438 1 70.44 159 HIS B CA 1
ATOM 2497 C C . HIS B 1 159 ? 6.633 21.594 21.906 1 70.44 159 HIS B C 1
ATOM 2499 O O . HIS B 1 159 ? 6.008 22.484 22.5 1 70.44 159 HIS B O 1
ATOM 2505 N N . THR B 1 160 ? 7.078 20.578 22.484 1 71.56 160 THR B N 1
ATOM 2506 C CA . THR B 1 160 ? 6.805 20.359 23.906 1 71.56 160 THR B CA 1
ATOM 2507 C C . THR B 1 160 ? 7.605 21.328 24.766 1 71.56 160 THR B C 1
ATOM 2509 O O . THR B 1 160 ? 7.109 21.812 25.781 1 71.56 160 THR B O 1
ATOM 2512 N N . ALA B 1 161 ? 8.82 21.719 24.406 1 73.62 161 ALA B N 1
ATOM 2513 C CA . ALA B 1 161 ? 9.656 22.656 25.141 1 73.62 161 ALA B CA 1
ATOM 2514 C C . ALA B 1 161 ? 9.102 24.078 25.047 1 73.62 161 ALA B C 1
ATOM 2516 O O . ALA B 1 161 ? 9.234 24.875 25.984 1 73.62 161 ALA B O 1
ATOM 2517 N N . GLY B 1 162 ? 8.555 24.281 23.922 1 65.69 162 GLY B N 1
ATOM 2518 C CA . GLY B 1 162 ? 7.969 25.609 23.734 1 65.69 162 GLY B CA 1
ATOM 2519 C C . GLY B 1 162 ? 6.715 25.812 24.562 1 65.69 162 GLY B C 1
ATOM 2520 O O . GLY B 1 162 ? 6.406 26.938 24.953 1 65.69 162 GLY B O 1
ATOM 2521 N N . VAL B 1 163 ? 5.996 24.766 24.969 1 71.12 163 VAL B N 1
ATOM 2522 C CA . VAL B 1 163 ? 4.777 24.875 25.766 1 71.12 163 VAL B CA 1
ATOM 2523 C C . VAL B 1 163 ? 5.133 25.031 27.25 1 71.12 163 VAL B C 1
ATOM 2525 O O . VAL B 1 163 ? 4.438 25.719 27.984 1 71.12 163 VAL B O 1
ATOM 2528 N N . ASP B 1 164 ? 6.227 24.562 27.672 1 64.88 164 ASP B N 1
ATOM 2529 C CA . ASP B 1 164 ? 6.637 24.578 29.078 1 64.88 164 ASP B CA 1
ATOM 2530 C C . ASP B 1 164 ? 7.336 25.891 29.422 1 64.88 164 ASP B C 1
ATOM 2532 O O . ASP B 1 164 ? 7.566 26.188 30.594 1 64.88 164 ASP B O 1
ATOM 2536 N N . ARG B 1 165 ? 7.594 26.844 28.484 1 59.03 165 ARG B N 1
ATOM 2537 C CA . ARG B 1 165 ? 8.211 28.141 28.797 1 59.03 165 ARG B CA 1
ATOM 2538 C C . ARG B 1 165 ? 7.184 29.266 28.781 1 59.03 165 ARG B C 1
ATOM 2540 O O . ARG B 1 165 ? 6.246 29.234 27.984 1 59.03 165 ARG B O 1
#

Foldseek 3Di:
DPPPPPDPPPQPADDPVLLVLLLVLLVVLQVLLVVLLVCLVVVVLVVLCVPPVSVLQCLQRPPDDSPPPCSVVSNVVSVVSNVLSVVSNVCSRPVQVVVVSLVCVLVVLCVVLVVLCVCCVPPPSNVSNVVGVSVVSCVSSVSNCVRNVVVNVVSVVVVVVVVVD/DPPPPPDPPPQPADDPVLLVLLLVLLVVLQVLLVVLLVCLVVVVLVVLCVPPVSVLQCLQRPPDDPPPPCSVVSNVVSVVSNVLSVVSNVCSRPVQVVVVSLVCVLVVLCVVLVVLCVCCVPPPSNVSNVVGVSVVSCVSSVSNCVRNVVVNVVSVVVVVVVVVD

Nearest PDB structures (foldseek):
  3atp-assembly1_B  TM=2.775E-01  e=7.029E+00  Escherichia coli str. K-12 substr. W3110
  3i9w-assembly1_A  TM=2.145E-01  e=9.890E+00  Escherichia coli K-12
  3ja6-assembly1_I  TM=2.067E-01  e=8.543E+00  Escherichia coli
  3g67-assembly1_B  TM=2.007E-01  e=9.419E+00  Thermotoga maritima
  3atp-assembly1_B  TM=2.714E-01  e=6.300E+00  Escherichia coli str. K-12 substr. W3110